Protein AF-A0A1D6KWG3-F1 (afdb_monomer_lite)

InterPro domains:
  IPR038765 Papain-like cysteine peptidase superfamily [SSF54001] (36-196)

Secondary structure (DSSP, 8-state):
---------------HHHHHHHHHHHHS-SSS--EEEEETTEEEEGGGGGGGGSTTPPPPHHHHHHHHHHHHH-HHHHEETTEE-----HHHHHHHHHHH--SS-HHHH---TT-TTS-HHHHHHHHHIIIIIIHHHHHHHHHHHTTS---S--SS-S-GGGSPP-----TT----SSSTHHHHHHHHHHHB-SSSB-S---

Sequence (202 aa):
MFDFTTVLFLDYICTQGDLALIDWIKEIPCEPRVEVMLIDDAFVERKWMECLFQPDAYLGDEVIDCYINLIKAQEHLKCQSGGRVHIENAFQFNFLKRDGDVETKTDELYPIKDMAQISSAERRVLLYPDHDMIKGLQRQIDMVSQRKELKDHRWPDLRVASWPLREMEMEYAKQTDSSSCGLFLLNYIEYWTGDELSDNFT

pLDDT: mean 79.87, std 14.87, range [26.73, 96.0]

Organism: Zea mays (NCBI:txid4577)

Radius of gyration: 20.2 Å; chains: 1; bounding box: 56×45×47 Å

Structure (mmCIF, N/CA/C/O backbone):
data_AF-A0A1D6KWG3-F1
#
_entry.id   AF-A0A1D6KWG3-F1
#
loop_
_atom_site.group_PDB
_atom_site.id
_atom_site.type_symbol
_atom_site.label_atom_id
_atom_site.label_alt_id
_atom_site.label_comp_id
_atom_site.label_asym_id
_atom_site.label_entity_id
_atom_site.label_seq_id
_atom_site.pdbx_PDB_ins_code
_atom_site.Cartn_x
_atom_site.Cartn_y
_atom_site.Cartn_z
_atom_site.occupancy
_atom_site.B_iso_or_equiv
_atom_site.auth_seq_id
_atom_site.auth_comp_id
_atom_site.auth_asym_id
_atom_site.auth_atom_id
_atom_site.pdbx_PDB_model_num
ATOM 1 N N . MET A 1 1 ? -11.141 26.896 -19.982 1.00 30.98 1 MET A N 1
ATOM 2 C CA . MET A 1 1 ? -12.172 26.753 -18.938 1.00 30.98 1 MET A CA 1
ATOM 3 C C . MET A 1 1 ? -11.886 25.402 -18.321 1.00 30.98 1 MET A C 1
ATOM 5 O O . MET A 1 1 ? -12.228 24.404 -18.932 1.00 30.98 1 MET A O 1
ATOM 9 N N . PHE A 1 2 ? -11.064 25.382 -17.272 1.00 26.73 2 PHE A N 1
ATOM 10 C CA . PHE A 1 2 ? -10.728 24.144 -16.574 1.00 26.73 2 PHE A CA 1
ATOM 11 C C . PHE A 1 2 ? -11.855 23.891 -15.584 1.00 26.73 2 PHE A C 1
ATOM 13 O O . PHE A 1 2 ? -12.161 24.761 -14.769 1.00 26.73 2 PHE A O 1
ATOM 20 N N . ASP A 1 3 ? -12.528 22.765 -15.769 1.00 32.56 3 ASP A N 1
ATOM 21 C CA . ASP A 1 3 ? -13.518 22.262 -14.836 1.00 32.56 3 ASP A CA 1
ATOM 22 C C . ASP A 1 3 ? -12.739 21.764 -13.616 1.00 32.56 3 ASP A C 1
ATOM 24 O O . ASP A 1 3 ? -11.985 20.798 -13.702 1.00 32.56 3 ASP A O 1
ATOM 28 N N . PHE A 1 4 ? -12.798 22.514 -12.518 1.00 33.56 4 PHE A N 1
ATOM 29 C CA . PHE A 1 4 ? -12.215 22.093 -11.250 1.00 33.56 4 PHE A CA 1
ATOM 30 C C . PHE A 1 4 ? -13.212 21.148 -10.595 1.00 33.56 4 PHE A C 1
ATOM 32 O O . PHE A 1 4 ? -14.011 21.553 -9.751 1.00 33.56 4 PHE A O 1
ATOM 39 N N . THR A 1 5 ? -13.192 19.886 -11.007 1.00 38.94 5 THR A N 1
ATOM 40 C CA . THR A 1 5 ? -13.886 18.835 -10.276 1.00 38.94 5 THR A CA 1
ATOM 41 C C . THR A 1 5 ? -13.072 18.582 -9.014 1.00 38.94 5 THR A C 1
ATOM 43 O O . THR A 1 5 ? -12.018 17.955 -9.042 1.00 38.94 5 THR A O 1
ATOM 46 N N . THR A 1 6 ? -13.505 19.151 -7.889 1.00 39.50 6 THR A N 1
ATOM 47 C CA . THR A 1 6 ? -13.060 18.669 -6.582 1.00 39.50 6 THR A CA 1
ATOM 48 C C . THR A 1 6 ? -13.411 17.188 -6.536 1.00 39.50 6 THR A C 1
ATOM 50 O O . THR A 1 6 ? -14.593 16.851 -6.591 1.00 39.50 6 THR A O 1
ATOM 53 N N . VAL A 1 7 ? -12.406 16.314 -6.479 1.00 42.38 7 VAL A N 1
ATOM 54 C CA . VAL A 1 7 ? -12.619 14.904 -6.147 1.00 42.38 7 VAL A CA 1
ATOM 55 C C . VAL A 1 7 ? -13.053 14.890 -4.688 1.00 42.38 7 VAL A C 1
ATOM 57 O O . VAL A 1 7 ? -12.242 14.926 -3.766 1.00 42.38 7 VAL A O 1
ATOM 60 N N . LEU A 1 8 ? -14.360 14.993 -4.483 1.00 44.12 8 LEU A N 1
ATOM 61 C CA . LEU A 1 8 ? -14.991 14.585 -3.248 1.00 44.12 8 LEU A CA 1
ATOM 62 C C . LEU A 1 8 ? -15.019 13.073 -3.338 1.00 44.12 8 LEU A C 1
ATOM 64 O O . LEU A 1 8 ? -15.821 12.566 -4.109 1.00 44.12 8 LEU A O 1
ATOM 68 N N . PHE A 1 9 ? -14.163 12.390 -2.576 1.00 54.34 9 PHE A N 1
ATOM 69 C CA . PHE A 1 9 ? -14.442 11.002 -2.237 1.00 54.34 9 PHE A CA 1
ATOM 70 C C . PHE A 1 9 ? -15.857 11.022 -1.663 1.00 54.34 9 PHE A C 1
ATOM 72 O O . PHE A 1 9 ? -16.087 11.645 -0.619 1.00 54.34 9 PHE A O 1
ATOM 79 N N . LEU A 1 10 ? -16.841 10.505 -2.398 1.00 53.91 10 LEU A N 1
ATOM 80 C CA . LEU A 1 10 ? -18.190 10.373 -1.869 1.00 53.91 10 LEU A CA 1
ATOM 81 C C . LEU A 1 10 ? -18.121 9.306 -0.784 1.00 53.91 10 LEU A C 1
ATOM 83 O O . LEU A 1 10 ? -18.365 8.127 -1.032 1.00 5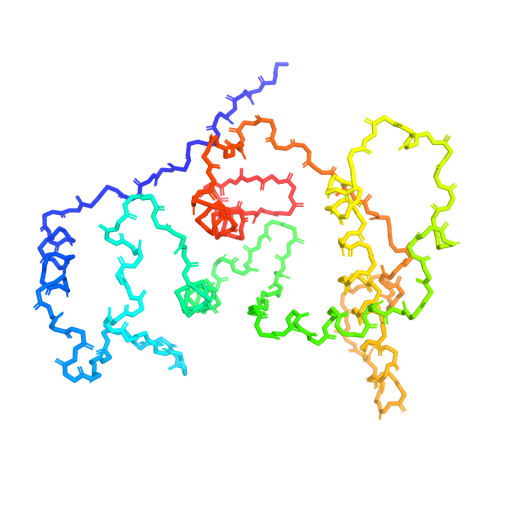3.91 10 LEU A O 1
ATOM 87 N N . ASP A 1 11 ? -17.738 9.745 0.416 1.00 63.53 11 ASP A N 1
ATOM 88 C CA . ASP A 1 11 ? -17.630 8.893 1.582 1.00 63.53 11 ASP A CA 1
ATOM 89 C C . ASP A 1 11 ? -18.941 8.134 1.717 1.00 63.53 11 ASP A C 1
ATOM 91 O O . ASP A 1 11 ? -20.036 8.715 1.724 1.00 63.53 11 ASP A O 1
ATOM 95 N N . TYR A 1 12 ? -18.822 6.812 1.788 1.00 78.69 12 TYR A N 1
ATOM 96 C CA . TYR A 1 12 ? -19.966 5.955 2.001 1.00 78.69 12 TYR A CA 1
ATOM 97 C C . TYR A 1 12 ? -20.707 6.413 3.263 1.00 78.69 12 TYR A C 1
ATOM 99 O O . TYR A 1 12 ? -20.193 6.335 4.383 1.00 78.69 12 TYR A O 1
ATOM 107 N N . ILE A 1 13 ? -21.935 6.900 3.087 1.00 85.50 13 ILE A N 1
ATOM 108 C CA . ILE A 1 13 ? -22.768 7.312 4.212 1.00 85.50 13 ILE A CA 1
ATOM 109 C C . ILE A 1 13 ? -23.308 6.044 4.862 1.00 85.50 13 ILE A C 1
ATOM 111 O O . ILE A 1 13 ? -24.215 5.402 4.331 1.00 85.50 13 ILE A O 1
ATOM 115 N N . CYS A 1 14 ? -22.759 5.716 6.031 1.00 87.88 14 CYS A N 1
ATOM 116 C CA . CYS A 1 14 ? -23.204 4.583 6.829 1.00 87.88 14 CYS A CA 1
ATOM 117 C C . CYS A 1 14 ? -24.717 4.645 7.067 1.00 87.88 14 CYS A C 1
ATOM 119 O O . CYS A 1 14 ? -25.257 5.626 7.588 1.00 87.88 14 CYS A O 1
ATOM 121 N N . THR A 1 15 ? -25.404 3.566 6.716 1.00 94.00 15 THR A N 1
ATOM 122 C CA . THR A 1 15 ? -26.795 3.338 7.086 1.00 94.00 15 THR A CA 1
ATOM 123 C C . THR A 1 15 ? -26.897 2.984 8.570 1.00 94.00 15 THR A C 1
ATOM 125 O O . THR A 1 15 ? -25.915 2.655 9.237 1.00 94.00 15 THR A O 1
ATOM 128 N N . GLN A 1 16 ? -28.120 2.970 9.104 1.00 94.94 16 GLN A N 1
ATOM 129 C CA . GLN A 1 16 ? -28.351 2.497 10.472 1.00 94.94 16 GLN A CA 1
ATOM 130 C C . GLN A 1 16 ? -27.907 1.036 10.674 1.00 94.94 16 GLN A C 1
ATOM 132 O O . GLN A 1 16 ? -27.533 0.663 11.785 1.00 94.94 16 GLN A O 1
ATOM 137 N N . GLY A 1 17 ? -27.951 0.219 9.614 1.00 95.88 17 GLY A N 1
ATOM 138 C CA . GLY A 1 17 ? -27.464 -1.158 9.641 1.00 95.88 17 GLY A CA 1
ATOM 139 C C . GLY A 1 17 ? -25.946 -1.227 9.780 1.00 95.88 17 GLY A C 1
ATOM 140 O O . GLY A 1 17 ? -25.453 -2.012 10.585 1.00 95.88 17 GLY A O 1
ATOM 141 N N . ASP A 1 18 ? -25.220 -0.360 9.075 1.00 92.94 18 ASP A N 1
ATOM 142 C CA . ASP A 1 18 ? -23.755 -0.304 9.145 1.00 92.94 18 ASP A CA 1
ATOM 143 C C . ASP A 1 18 ? -23.291 0.180 10.513 1.00 92.94 18 ASP A C 1
ATOM 145 O O . ASP A 1 18 ? -22.399 -0.417 11.106 1.00 92.94 18 ASP A O 1
ATOM 149 N N . LEU A 1 19 ? -23.953 1.202 11.067 1.00 93.75 19 LEU A N 1
ATOM 150 C CA . LEU A 1 19 ? -23.678 1.667 12.427 1.00 93.75 19 LEU A CA 1
ATOM 151 C C . LEU A 1 19 ? -23.911 0.552 13.456 1.00 93.75 19 LEU A C 1
ATOM 153 O O . LEU A 1 19 ? -23.058 0.321 14.308 1.00 93.75 19 LEU A O 1
ATOM 157 N N . ALA A 1 20 ? -25.020 -0.186 13.337 1.00 96.00 20 ALA A N 1
ATOM 158 C CA . ALA A 1 20 ? -25.305 -1.315 14.221 1.00 96.00 20 ALA A CA 1
ATOM 159 C C . ALA A 1 20 ? -24.271 -2.445 14.082 1.00 96.00 20 ALA A C 1
ATOM 161 O O . ALA A 1 20 ? -23.893 -3.054 15.081 1.00 96.00 20 ALA A O 1
ATOM 162 N N . LEU A 1 21 ? -23.795 -2.716 12.864 1.00 93.50 21 LEU A N 1
ATOM 163 C CA . LEU A 1 21 ? -22.737 -3.692 12.614 1.00 93.50 21 LEU A CA 1
ATOM 164 C C . LEU A 1 21 ? -21.398 -3.237 13.211 1.00 93.50 21 LEU A C 1
ATOM 166 O O . LEU A 1 21 ? -20.732 -4.029 13.871 1.00 93.50 21 LEU A O 1
ATOM 170 N N . ILE A 1 22 ? -21.017 -1.974 13.015 1.00 93.06 22 ILE A N 1
ATOM 171 C CA . ILE A 1 22 ? -19.798 -1.381 13.582 1.00 93.06 22 ILE A CA 1
ATOM 172 C C . ILE A 1 22 ? -19.830 -1.462 15.109 1.00 93.06 22 ILE A C 1
ATOM 174 O O . ILE A 1 22 ? -18.849 -1.889 15.719 1.00 93.06 22 ILE A O 1
ATOM 178 N N . ASP A 1 23 ? -20.948 -1.088 15.728 1.00 94.94 23 ASP A N 1
ATOM 179 C CA . ASP A 1 23 ? -21.104 -1.143 17.181 1.00 94.94 23 ASP A CA 1
ATOM 180 C C . ASP A 1 23 ? -21.067 -2.587 17.694 1.00 94.94 23 ASP A C 1
ATOM 182 O O . ASP A 1 23 ? -20.381 -2.870 18.675 1.00 94.94 23 ASP A O 1
ATOM 186 N N . TRP A 1 24 ? -21.686 -3.529 16.977 1.00 94.69 24 TRP A N 1
ATOM 187 C CA . TRP A 1 24 ? -21.582 -4.952 17.298 1.00 94.69 24 TRP A CA 1
ATOM 188 C C . TRP A 1 24 ? -20.139 -5.466 17.218 1.00 94.69 24 TRP A C 1
ATOM 190 O O . TRP A 1 24 ? -19.691 -6.159 18.130 1.00 94.69 24 TRP A O 1
ATOM 200 N N . ILE A 1 25 ? -19.379 -5.098 16.177 1.00 93.81 25 ILE A N 1
ATOM 201 C CA . ILE A 1 25 ? -17.961 -5.473 16.069 1.00 93.81 25 ILE A CA 1
ATOM 202 C C . ILE A 1 25 ? -17.190 -4.901 17.258 1.00 93.81 25 ILE A C 1
ATOM 204 O O . ILE A 1 25 ? -16.427 -5.638 17.880 1.00 93.81 25 ILE A O 1
ATOM 208 N N . LYS A 1 26 ? -17.403 -3.631 17.627 1.00 93.88 26 LYS A N 1
ATOM 209 C CA . LYS A 1 26 ? -16.721 -3.002 18.772 1.00 93.88 26 LYS A CA 1
ATOM 210 C C . LYS A 1 26 ? -16.909 -3.781 20.074 1.00 93.88 26 LYS A C 1
ATOM 212 O O . LYS A 1 26 ? -15.951 -3.884 20.838 1.00 93.88 26 LYS A O 1
ATOM 217 N N . GLU A 1 27 ? -18.091 -4.352 20.301 1.00 94.75 27 GLU A N 1
ATOM 218 C CA . GLU A 1 27 ? -18.416 -5.140 21.499 1.00 94.75 27 GLU A CA 1
ATOM 219 C C . GLU A 1 27 ? -17.722 -6.510 21.555 1.00 94.75 27 GLU A C 1
ATOM 221 O O . GLU A 1 27 ? -17.600 -7.087 22.640 1.00 94.75 27 GLU A O 1
ATOM 226 N N . ILE A 1 28 ? -17.237 -7.037 20.425 1.00 94.75 28 ILE A N 1
ATOM 227 C CA . ILE A 1 28 ? -16.487 -8.297 20.401 1.00 94.75 28 ILE A CA 1
ATOM 228 C C . ILE A 1 28 ? -15.183 -8.120 21.202 1.00 94.75 28 ILE A C 1
ATOM 230 O O . ILE A 1 28 ? -14.382 -7.235 20.880 1.00 94.75 28 ILE A O 1
ATOM 234 N N . PRO A 1 29 ? -14.918 -8.967 22.216 1.00 93.50 29 PRO A N 1
ATOM 235 C CA . PRO A 1 29 ? -13.661 -8.932 22.954 1.00 93.50 29 PRO A CA 1
ATOM 236 C C . PRO A 1 29 ? -12.452 -9.160 22.039 1.00 93.50 29 PRO A C 1
ATOM 238 O O . PRO A 1 29 ? -12.483 -10.008 21.151 1.00 93.50 29 PRO A O 1
ATOM 241 N N . CYS A 1 30 ? -11.351 -8.450 22.296 1.00 92.44 30 CYS A N 1
ATOM 242 C CA . CYS A 1 30 ? -10.090 -8.669 21.573 1.00 92.44 30 CYS A CA 1
ATOM 243 C C . CYS A 1 30 ? -9.391 -9.985 21.954 1.00 92.44 30 CYS A C 1
ATOM 245 O O . CYS A 1 30 ? -8.489 -10.416 21.243 1.00 92.44 30 CYS A O 1
ATOM 247 N N . GLU A 1 31 ? -9.776 -10.587 23.082 1.00 90.94 31 GLU A N 1
ATOM 248 C CA . GLU A 1 31 ? -9.260 -11.867 23.560 1.00 90.94 31 GLU A CA 1
ATOM 249 C C . GLU A 1 31 ? -10.430 -12.746 24.046 1.00 90.94 31 GLU A C 1
ATOM 251 O O . GLU A 1 31 ? -11.307 -12.241 24.760 1.00 90.94 31 GLU A O 1
ATOM 256 N N . PRO A 1 32 ? -10.457 -14.053 23.717 1.00 91.69 32 PRO A N 1
ATOM 257 C CA . PRO A 1 32 ? -9.500 -14.768 22.859 1.00 91.69 32 PRO A CA 1
ATOM 258 C C . PRO A 1 32 ? -9.551 -14.275 21.402 1.00 91.69 32 PRO A C 1
ATOM 260 O O . PRO A 1 32 ? -10.442 -13.512 21.048 1.00 91.69 32 PRO A O 1
ATOM 263 N N . ARG A 1 33 ? -8.613 -14.711 20.553 1.00 92.19 33 ARG A N 1
ATOM 264 C CA . ARG A 1 33 ? -8.617 -14.397 19.113 1.00 92.19 33 ARG A CA 1
ATOM 265 C C . ARG A 1 33 ? -9.995 -14.665 18.489 1.00 92.19 33 ARG A C 1
ATOM 267 O O . ARG A 1 33 ? -10.474 -15.799 18.509 1.00 92.19 33 ARG A O 1
ATOM 274 N N . VAL A 1 34 ? -10.582 -13.629 17.891 1.00 93.38 34 VAL A N 1
ATOM 275 C CA . VAL A 1 34 ? -11.820 -13.703 17.103 1.00 93.38 34 VAL A CA 1
ATOM 276 C C . VAL A 1 34 ? -11.543 -13.187 15.699 1.00 93.38 34 VAL A C 1
ATOM 278 O O . VAL A 1 34 ? -11.111 -12.050 15.536 1.00 93.38 34 VAL A O 1
ATOM 281 N N . GLU A 1 35 ? -11.808 -14.011 14.691 1.00 92.69 35 GLU A N 1
ATOM 282 C CA . GLU A 1 35 ? -11.793 -13.605 13.284 1.00 92.69 35 GLU A CA 1
ATOM 283 C C . GLU A 1 35 ? -13.136 -12.961 12.942 1.00 92.69 35 GLU A C 1
ATOM 285 O O . GLU A 1 35 ? -14.193 -13.552 13.165 1.00 92.69 35 GLU A O 1
ATOM 290 N N . VAL A 1 36 ? -13.094 -11.730 12.444 1.00 90.06 36 VAL A N 1
ATOM 291 C CA . VAL A 1 36 ? -14.293 -10.922 12.154 1.00 90.06 36 VAL A CA 1
ATOM 292 C C . VAL A 1 36 ? -14.554 -10.783 10.661 1.00 90.06 36 VAL A C 1
ATOM 294 O O . VAL A 1 36 ? -15.662 -10.437 10.260 1.00 90.06 36 VAL A O 1
ATOM 297 N N . MET A 1 37 ? -13.554 -11.080 9.834 1.00 85.62 37 MET A N 1
ATOM 298 C CA . MET A 1 37 ? -13.642 -10.980 8.385 1.00 85.62 37 MET A CA 1
ATOM 299 C C . MET A 1 37 ? -12.733 -12.021 7.737 1.00 85.62 37 MET A C 1
ATOM 301 O O . MET A 1 37 ? -11.622 -12.247 8.215 1.00 85.62 37 MET A O 1
ATOM 305 N N . LEU A 1 38 ? -13.212 -12.626 6.650 1.00 84.44 38 LEU A N 1
ATOM 306 C CA . LEU A 1 38 ? -12.462 -13.532 5.784 1.00 84.44 38 LEU A CA 1
ATOM 307 C C . LEU A 1 38 ? -12.787 -13.177 4.329 1.00 84.44 38 LEU A C 1
ATOM 309 O O . LEU A 1 38 ? -13.946 -13.266 3.922 1.00 84.44 38 LEU A O 1
ATOM 313 N N . ILE A 1 39 ? -11.777 -12.764 3.568 1.00 75.12 39 ILE A N 1
ATOM 314 C CA . ILE A 1 39 ? -11.859 -12.458 2.135 1.00 75.12 39 ILE A CA 1
ATOM 315 C C . ILE A 1 39 ? -10.736 -13.221 1.444 1.00 75.12 39 ILE A C 1
ATOM 317 O O . ILE A 1 39 ? -9.561 -13.001 1.739 1.00 75.12 39 ILE A O 1
ATOM 321 N N . ASP A 1 40 ? -11.104 -14.115 0.529 1.00 75.69 40 ASP A N 1
ATOM 322 C CA . ASP A 1 40 ? -10.193 -15.104 -0.051 1.00 75.69 40 ASP A CA 1
ATOM 323 C C . ASP A 1 40 ? -9.414 -15.856 1.051 1.00 75.69 40 ASP A C 1
ATOM 325 O O . ASP A 1 40 ? -10.024 -16.444 1.946 1.00 75.69 40 ASP A O 1
ATOM 329 N N . ASP A 1 41 ? -8.079 -15.813 1.008 1.00 74.56 41 ASP A N 1
ATOM 330 C CA . ASP A 1 41 ? -7.180 -16.431 1.993 1.00 74.56 41 ASP A CA 1
ATOM 331 C C . ASP A 1 41 ? -6.719 -15.444 3.091 1.00 74.56 41 ASP A C 1
ATOM 333 O O . ASP A 1 41 ? -5.848 -15.772 3.901 1.00 74.56 41 ASP A O 1
ATOM 337 N N . ALA A 1 42 ? -7.268 -14.224 3.122 1.00 77.56 42 ALA A N 1
ATOM 338 C CA . ALA A 1 42 ? -6.928 -13.190 4.096 1.00 77.56 42 ALA A CA 1
ATOM 339 C C . ALA A 1 42 ? -8.027 -13.038 5.152 1.00 77.56 42 ALA A C 1
ATOM 341 O O . ALA A 1 42 ? -9.207 -12.896 4.831 1.00 77.56 42 ALA A O 1
ATOM 342 N N . PHE A 1 43 ? -7.635 -13.029 6.424 1.00 86.06 43 PHE A N 1
ATOM 343 C CA . PHE A 1 43 ? -8.542 -12.815 7.548 1.00 86.06 43 PHE A CA 1
ATOM 344 C C . PHE A 1 43 ? -8.118 -11.596 8.361 1.00 86.06 43 PHE A C 1
ATOM 346 O O . PHE A 1 43 ? -6.942 -11.234 8.390 1.00 86.06 43 PHE A O 1
ATOM 353 N N . VAL A 1 44 ? -9.076 -11.000 9.068 1.00 89.31 44 VAL A N 1
ATOM 354 C CA . VAL A 1 44 ? -8.814 -9.941 10.047 1.00 89.31 44 VAL A CA 1
ATOM 355 C C . VAL A 1 44 ? -9.323 -10.374 11.405 1.00 89.31 44 VAL A C 1
ATOM 357 O O . VAL A 1 44 ? -10.473 -10.791 11.565 1.00 89.31 44 VAL A O 1
ATOM 360 N N . GLU A 1 45 ? -8.446 -10.266 12.397 1.00 93.75 45 GLU A N 1
ATOM 361 C CA . GLU A 1 45 ? -8.802 -10.451 13.793 1.00 93.75 45 GLU A CA 1
ATOM 362 C C . GLU A 1 45 ? -9.449 -9.185 14.351 1.00 93.75 45 GLU A C 1
ATOM 364 O O . GLU A 1 45 ? -9.041 -8.061 14.045 1.00 93.75 45 GLU A O 1
ATOM 369 N N . ARG A 1 46 ? -10.409 -9.361 15.261 1.00 94.06 46 ARG A N 1
ATOM 370 C CA . ARG A 1 46 ? -11.067 -8.263 15.971 1.00 94.06 46 ARG A CA 1
ATOM 371 C C . ARG A 1 46 ? -10.057 -7.274 16.551 1.00 94.06 46 ARG A C 1
ATOM 373 O O . ARG A 1 46 ? -10.254 -6.068 16.446 1.00 94.06 46 ARG A O 1
ATOM 380 N N . LYS A 1 47 ? -8.974 -7.781 17.140 1.00 94.56 47 LYS A N 1
ATOM 381 C CA . LYS A 1 47 ? -7.906 -6.984 17.753 1.00 94.56 47 LYS A CA 1
ATOM 382 C C . LYS A 1 47 ? -7.248 -6.005 16.778 1.00 94.56 47 LYS A C 1
ATOM 384 O O . LYS A 1 47 ? -6.919 -4.894 17.178 1.00 94.56 47 LYS A O 1
ATOM 389 N N . TRP A 1 48 ? -7.074 -6.391 15.516 1.00 93.50 48 TRP A N 1
ATOM 390 C CA . TRP A 1 48 ? -6.447 -5.537 14.503 1.00 93.50 48 TRP A CA 1
ATOM 391 C C . TRP A 1 48 ? -7.364 -4.398 14.053 1.00 93.50 48 TRP A C 1
ATOM 393 O O . TRP A 1 48 ? -6.874 -3.328 13.714 1.00 93.50 48 TRP A O 1
ATOM 403 N N . MET A 1 49 ? -8.688 -4.572 14.137 1.00 93.12 49 MET A N 1
ATOM 404 C CA . MET A 1 49 ? -9.651 -3.518 13.792 1.00 93.12 49 MET A CA 1
ATOM 405 C C . MET A 1 49 ? -9.723 -2.370 14.808 1.00 93.12 49 MET A C 1
ATOM 407 O O . MET A 1 49 ? -10.373 -1.371 14.523 1.00 93.12 49 MET A O 1
ATOM 411 N N . GLU A 1 50 ? -9.072 -2.463 15.974 1.00 93.75 50 GLU A N 1
ATOM 412 C CA . GLU A 1 50 ? -9.112 -1.398 16.992 1.00 93.75 50 GLU A CA 1
ATOM 413 C C . GLU A 1 50 ? -8.677 -0.029 16.452 1.00 93.75 50 GLU A C 1
ATOM 415 O O . GLU A 1 50 ? -9.248 0.990 16.843 1.00 93.75 50 GLU A O 1
ATOM 420 N N . CYS A 1 51 ? -7.717 0.006 15.521 1.00 93.88 51 CYS A N 1
ATOM 421 C CA . CYS A 1 51 ? -7.272 1.258 14.910 1.00 93.88 51 CYS A CA 1
ATOM 422 C C . CYS A 1 51 ? -8.369 1.951 14.087 1.00 93.88 51 CYS A C 1
ATOM 424 O O . CYS A 1 51 ? -8.374 3.171 14.002 1.00 93.88 51 CYS A O 1
ATOM 426 N N . LEU A 1 52 ? -9.340 1.208 13.546 1.00 92.50 52 LEU A N 1
ATOM 427 C CA . LEU A 1 52 ? -10.459 1.769 12.779 1.00 92.50 52 LEU A CA 1
ATOM 428 C C . LEU A 1 52 ? -11.498 2.460 13.670 1.00 92.50 52 LEU A C 1
ATOM 430 O O . LEU A 1 52 ? -12.318 3.236 13.184 1.00 92.50 52 LEU A O 1
ATOM 434 N N . PHE A 1 53 ? -11.489 2.186 14.977 1.00 91.94 53 PHE A N 1
ATOM 435 C CA . PHE A 1 53 ? -12.432 2.772 15.933 1.00 91.94 53 PHE A CA 1
ATOM 436 C C . PHE A 1 53 ? -11.872 3.997 16.659 1.00 91.94 53 PHE A C 1
ATOM 438 O O . PHE A 1 53 ? -12.566 4.588 17.489 1.00 91.94 53 PHE A O 1
ATOM 445 N N . GLN A 1 54 ? -10.634 4.384 16.352 1.00 90.81 54 GLN A N 1
ATOM 446 C CA . GLN A 1 54 ? -9.923 5.487 16.985 1.00 90.81 54 GLN A CA 1
ATOM 447 C C . GLN A 1 54 ? -9.515 6.509 15.914 1.00 90.81 54 GLN A C 1
ATOM 449 O O . GLN A 1 54 ? -8.664 6.195 15.089 1.00 90.81 54 GLN A O 1
ATOM 454 N N . PRO A 1 55 ? -10.073 7.734 15.926 1.00 88.19 55 PRO A N 1
ATOM 455 C CA . PRO A 1 55 ? -9.836 8.721 14.865 1.00 88.19 55 PRO A CA 1
ATOM 456 C C . PRO A 1 55 ? -8.358 9.056 14.604 1.00 88.19 55 PRO A C 1
ATOM 458 O O . PRO A 1 55 ? -7.972 9.304 13.467 1.00 88.19 55 PRO A O 1
ATOM 461 N N . ASP A 1 56 ? -7.529 9.028 15.650 1.00 91.56 56 ASP A N 1
ATOM 462 C CA . ASP A 1 56 ? -6.116 9.421 15.581 1.00 91.56 56 ASP A CA 1
ATOM 463 C C . ASP A 1 56 ? -5.154 8.219 15.532 1.00 91.56 56 ASP A C 1
ATOM 465 O O . ASP A 1 56 ? -3.937 8.381 15.658 1.00 91.56 56 ASP A O 1
ATOM 469 N N . ALA A 1 57 ? -5.673 6.996 15.390 1.00 94.62 57 ALA A N 1
ATOM 470 C CA . ALA A 1 57 ? -4.838 5.806 15.313 1.00 94.62 57 ALA A CA 1
ATOM 471 C C . ALA A 1 57 ? -4.276 5.606 13.902 1.00 94.62 57 ALA A C 1
ATOM 473 O O . ALA A 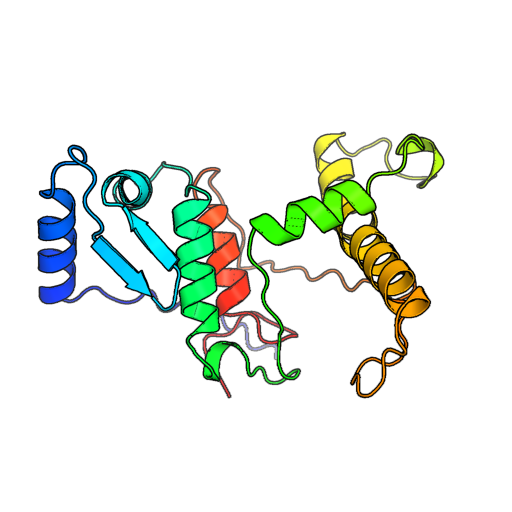1 57 ? -4.939 5.839 12.894 1.00 94.62 57 ALA A O 1
ATOM 474 N N . TYR A 1 58 ? -3.039 5.118 13.843 1.00 95.12 58 TYR A N 1
ATOM 475 C CA . TYR A 1 58 ? -2.449 4.645 12.597 1.00 95.12 58 TYR A CA 1
ATOM 476 C C . TYR A 1 58 ? -3.077 3.306 12.214 1.00 95.12 58 TYR A C 1
ATOM 478 O O . TYR A 1 58 ? -3.263 2.437 13.073 1.00 95.12 58 TYR A O 1
ATOM 486 N N . LEU A 1 59 ? -3.359 3.118 10.924 1.00 93.81 59 LEU A N 1
ATOM 487 C CA . LEU A 1 59 ? -3.739 1.802 10.423 1.00 93.81 59 LEU A CA 1
ATOM 488 C C . LEU A 1 59 ? -2.569 0.826 10.579 1.00 93.81 59 LEU A C 1
ATOM 490 O O . LEU A 1 59 ? -1.429 1.163 10.266 1.00 93.81 59 LEU A O 1
ATOM 494 N N . GLY A 1 60 ? -2.870 -0.378 11.066 1.00 91.12 60 GLY A N 1
ATOM 495 C CA . GLY A 1 60 ? -1.910 -1.475 11.110 1.00 91.12 60 GLY A CA 1
ATOM 496 C C . GLY A 1 60 ? -1.782 -2.151 9.748 1.00 91.12 60 GLY A C 1
ATOM 497 O O . GLY A 1 60 ? -2.717 -2.112 8.940 1.00 91.12 60 GLY A O 1
ATOM 498 N N . ASP A 1 61 ? -0.644 -2.805 9.526 1.00 88.38 61 ASP A N 1
ATOM 499 C CA . ASP A 1 61 ? -0.336 -3.506 8.277 1.00 88.38 61 ASP A CA 1
ATOM 500 C C . ASP A 1 61 ? -1.407 -4.554 7.943 1.00 88.38 61 ASP A C 1
ATOM 502 O O . ASP A 1 61 ? -1.805 -4.680 6.789 1.00 88.38 61 ASP A O 1
ATOM 506 N N . GLU A 1 62 ? -1.957 -5.248 8.944 1.00 88.56 62 GLU A N 1
ATOM 507 C CA . GLU A 1 62 ? -2.981 -6.277 8.742 1.00 88.56 62 GLU A CA 1
ATOM 508 C C . GLU A 1 62 ? -4.295 -5.708 8.186 1.00 88.56 62 GLU A C 1
ATOM 510 O O . GLU A 1 62 ? -4.962 -6.348 7.370 1.00 88.56 62 GLU A O 1
ATOM 515 N N . VAL A 1 63 ? -4.666 -4.492 8.595 1.00 90.62 63 VAL A N 1
ATOM 516 C CA . VAL A 1 63 ? -5.867 -3.807 8.092 1.00 90.62 63 VAL A CA 1
ATOM 517 C C . VAL A 1 63 ? -5.634 -3.298 6.671 1.00 90.62 63 VAL A C 1
ATOM 519 O O . VAL A 1 63 ? -6.501 -3.469 5.813 1.00 90.62 63 VAL A O 1
ATOM 522 N N . ILE A 1 64 ? -4.454 -2.728 6.405 1.00 90.88 64 ILE A N 1
ATOM 523 C CA . ILE A 1 64 ? -4.053 -2.265 5.069 1.00 90.88 64 ILE A CA 1
ATOM 524 C C . ILE A 1 64 ? -4.025 -3.440 4.086 1.00 90.88 64 ILE A C 1
ATOM 526 O O . ILE A 1 64 ? -4.641 -3.368 3.024 1.00 90.88 64 ILE A O 1
ATOM 530 N N . ASP A 1 65 ? -3.373 -4.545 4.450 1.00 88.44 65 ASP A N 1
ATOM 531 C CA . ASP A 1 65 ? -3.274 -5.739 3.610 1.00 88.44 65 ASP A CA 1
ATOM 532 C C . ASP A 1 65 ? -4.650 -6.368 3.354 1.00 88.44 65 ASP A C 1
ATOM 534 O O . ASP A 1 65 ? -4.937 -6.788 2.228 1.00 88.44 65 ASP A O 1
ATOM 538 N N . CYS A 1 66 ? -5.537 -6.397 4.357 1.00 88.50 66 CYS A N 1
ATOM 539 C CA . CYS A 1 66 ? -6.911 -6.852 4.156 1.00 88.50 66 CYS A CA 1
ATOM 540 C C . CYS A 1 66 ? -7.670 -5.966 3.162 1.00 88.50 66 CYS A C 1
ATOM 542 O O . CYS A 1 66 ? -8.353 -6.489 2.280 1.00 88.50 66 CYS A O 1
ATOM 544 N N . TYR A 1 67 ? -7.544 -4.640 3.263 1.00 89.31 67 TYR A N 1
ATOM 545 C CA . TYR A 1 67 ? -8.206 -3.730 2.328 1.00 89.31 67 TYR A CA 1
ATOM 546 C C . TYR A 1 67 ? -7.640 -3.853 0.910 1.00 89.31 67 TYR A C 1
ATOM 548 O O . TYR A 1 67 ? -8.389 -3.903 -0.060 1.00 89.31 67 TYR A O 1
ATOM 556 N N . ILE A 1 68 ? -6.323 -4.009 0.764 1.00 89.56 68 ILE A N 1
ATOM 557 C CA . ILE A 1 68 ? -5.707 -4.295 -0.538 1.00 89.56 68 ILE A CA 1
ATOM 558 C C . ILE A 1 68 ? -6.272 -5.596 -1.125 1.00 89.56 68 ILE A C 1
ATOM 560 O O . ILE A 1 68 ? -6.549 -5.657 -2.323 1.00 89.56 68 ILE A O 1
ATOM 564 N N . ASN A 1 69 ? -6.496 -6.628 -0.309 1.00 87.94 69 ASN A N 1
ATOM 565 C CA . ASN A 1 69 ? -7.136 -7.858 -0.777 1.00 87.94 69 ASN A CA 1
ATOM 566 C C . ASN A 1 69 ? -8.608 -7.649 -1.163 1.00 87.94 69 ASN A C 1
ATOM 568 O O . ASN A 1 69 ? -9.034 -8.228 -2.159 1.00 87.94 69 ASN A O 1
ATOM 572 N N . LEU A 1 70 ? -9.356 -6.771 -0.480 1.00 87.31 70 LEU A N 1
ATOM 573 C CA . LEU A 1 70 ? -10.688 -6.344 -0.933 1.00 87.31 70 LEU A CA 1
ATOM 574 C C . LEU A 1 70 ? -10.627 -5.724 -2.326 1.00 87.31 70 LEU A C 1
ATOM 576 O O . LEU A 1 70 ? -11.346 -6.177 -3.214 1.00 87.31 70 LEU A O 1
ATOM 580 N N . ILE A 1 71 ? -9.731 -4.757 -2.545 1.00 86.62 71 ILE A N 1
ATOM 581 C CA . ILE A 1 71 ? -9.540 -4.126 -3.859 1.00 86.62 71 ILE A CA 1
ATOM 582 C C . ILE A 1 71 ? -9.191 -5.193 -4.907 1.00 86.62 71 ILE A C 1
ATOM 584 O O . ILE A 1 71 ? -9.763 -5.228 -5.996 1.00 86.62 71 ILE A O 1
ATOM 588 N N . LYS A 1 72 ? -8.307 -6.136 -4.566 1.00 86.75 72 LYS A N 1
ATOM 589 C CA . LYS A 1 72 ? -7.942 -7.265 -5.434 1.00 86.75 72 LYS A CA 1
ATOM 590 C C . LYS A 1 72 ? -9.071 -8.280 -5.638 1.00 86.75 72 LYS A C 1
ATOM 592 O O . LYS A 1 72 ? -9.000 -9.030 -6.605 1.00 86.75 72 LYS A O 1
ATOM 597 N N . ALA A 1 73 ? -10.100 -8.337 -4.807 1.00 85.31 73 ALA A N 1
ATOM 598 C CA . ALA A 1 73 ? -11.272 -9.175 -5.065 1.00 85.31 73 ALA A CA 1
ATOM 599 C C . ALA A 1 73 ? -12.257 -8.498 -6.041 1.00 85.31 73 ALA A C 1
ATOM 601 O O . ALA A 1 73 ? -13.075 -9.170 -6.670 1.00 85.31 73 ALA A O 1
ATOM 602 N N . GLN A 1 74 ? -12.162 -7.175 -6.220 1.00 83.62 74 GLN A N 1
ATOM 603 C CA . GLN A 1 74 ? -13.034 -6.399 -7.099 1.00 83.62 74 GLN A CA 1
ATOM 604 C C . GLN A 1 74 ? -12.423 -6.221 -8.497 1.00 83.62 74 GLN A C 1
ATOM 606 O O . GLN A 1 74 ? -11.546 -5.390 -8.718 1.00 83.62 74 GLN A O 1
ATOM 611 N N . GLU A 1 75 ? -12.922 -6.960 -9.493 1.00 79.38 75 GLU A N 1
ATOM 612 C CA . GLU A 1 75 ? -12.407 -6.872 -10.873 1.00 79.38 75 GLU A CA 1
ATOM 613 C C . GLU A 1 75 ? -12.501 -5.463 -11.483 1.00 79.38 75 GLU A C 1
ATOM 615 O O . GLU A 1 75 ? -11.622 -5.071 -12.251 1.00 79.38 75 GLU A O 1
ATOM 620 N N . HIS A 1 76 ? -13.530 -4.688 -11.125 1.00 77.94 76 HIS A N 1
ATOM 621 C CA . HIS A 1 76 ? -13.699 -3.322 -11.623 1.00 77.94 76 HIS A CA 1
ATOM 622 C C . HIS A 1 76 ? -12.625 -2.366 -11.083 1.00 77.94 76 HIS A C 1
ATOM 624 O O . HIS A 1 76 ? -12.154 -1.524 -11.835 1.00 77.94 76 HIS A O 1
ATOM 630 N N . LEU A 1 77 ? -12.146 -2.554 -9.847 1.00 78.75 77 LEU A N 1
ATOM 631 C CA . LEU A 1 77 ? -11.071 -1.732 -9.271 1.00 78.75 77 LEU A CA 1
ATOM 63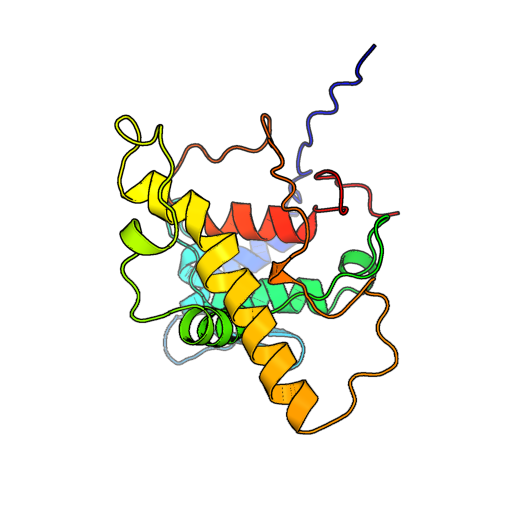2 C C . LEU A 1 77 ? -9.692 -2.048 -9.876 1.00 78.75 77 LEU A C 1
ATOM 634 O O . LEU A 1 77 ? -8.770 -1.239 -9.815 1.00 78.75 77 LEU A O 1
ATOM 638 N N . LYS A 1 78 ? -9.538 -3.216 -10.514 1.00 77.88 78 LYS A N 1
ATOM 639 C CA . LYS A 1 78 ? -8.322 -3.567 -11.269 1.00 77.88 78 LYS A CA 1
ATOM 640 C C . LYS A 1 78 ? -8.315 -3.007 -12.683 1.00 77.88 78 LYS A C 1
ATOM 642 O O . LYS A 1 78 ? -7.255 -2.977 -13.310 1.00 77.88 78 LYS A O 1
ATOM 647 N N . CYS A 1 79 ? -9.479 -2.672 -13.230 1.00 72.50 79 CYS A N 1
ATOM 648 C CA . CYS A 1 79 ? -9.636 -2.226 -14.606 1.00 72.50 79 CYS A CA 1
ATOM 649 C C . CYS A 1 79 ? -9.799 -0.709 -14.619 1.00 72.50 79 CYS A C 1
ATOM 651 O O . CYS A 1 79 ? -10.846 -0.188 -14.269 1.00 72.50 79 CYS A O 1
ATOM 653 N N . GLN A 1 80 ? -8.751 -0.010 -15.031 1.00 68.38 80 GLN A N 1
ATOM 654 C CA . GLN A 1 80 ? -8.734 1.443 -15.140 1.00 68.38 80 GLN A CA 1
ATOM 655 C C . GLN A 1 80 ? -8.726 1.847 -16.619 1.00 68.38 80 GLN A C 1
ATOM 657 O O . GLN A 1 80 ? -8.387 1.041 -17.495 1.00 68.38 80 GLN A O 1
ATOM 662 N N . SER A 1 81 ? -9.050 3.108 -16.912 1.00 65.88 81 SER A N 1
ATOM 663 C CA . SER A 1 81 ? -8.990 3.662 -18.274 1.00 65.88 81 SER A CA 1
ATOM 664 C C . SER A 1 81 ? -7.589 3.511 -18.895 1.00 65.88 81 SER A C 1
ATOM 666 O O . SER A 1 81 ? -7.467 3.243 -20.093 1.00 65.88 81 SER A O 1
ATOM 668 N N . GLY A 1 82 ? -6.535 3.575 -18.069 1.00 64.06 82 GLY A N 1
ATOM 669 C CA . GLY A 1 82 ? -5.139 3.312 -18.445 1.00 64.06 82 GLY A CA 1
ATOM 670 C C . GLY A 1 82 ? -4.753 1.830 -18.602 1.00 64.06 82 GLY A C 1
ATOM 671 O O . GLY A 1 82 ? -3.642 1.524 -19.040 1.00 64.06 82 GLY A O 1
ATOM 672 N N . GLY A 1 83 ? -5.642 0.887 -18.278 1.00 72.69 83 GLY A N 1
ATOM 673 C CA . GLY A 1 83 ? -5.426 -0.554 -18.409 1.00 72.69 83 GLY A CA 1
ATOM 674 C C . GLY A 1 83 ? -5.686 -1.339 -17.124 1.00 72.69 83 GLY A C 1
ATOM 675 O O . GLY A 1 83 ? -6.295 -0.859 -16.178 1.00 72.69 83 GLY A O 1
ATOM 676 N N . ARG A 1 84 ? -5.223 -2.598 -17.093 1.00 78.38 84 ARG A N 1
ATOM 677 C CA . ARG A 1 84 ? -5.329 -3.425 -15.879 1.00 78.38 84 ARG A CA 1
ATOM 678 C C . ARG A 1 84 ? -4.129 -3.195 -14.979 1.00 78.38 84 ARG A C 1
ATOM 680 O O . ARG A 1 84 ? -3.006 -3.421 -15.442 1.00 78.38 84 ARG A O 1
ATOM 687 N N . VAL A 1 85 ? -4.379 -2.816 -13.732 1.00 80.94 85 VAL A N 1
ATOM 688 C CA . VAL A 1 85 ? -3.350 -2.660 -12.704 1.00 80.94 85 VAL A CA 1
ATOM 689 C C . VAL A 1 85 ? -3.097 -3.975 -11.978 1.00 80.94 85 VAL A C 1
ATOM 691 O O . VAL A 1 85 ? -3.977 -4.828 -11.850 1.00 80.94 85 VAL A O 1
ATOM 694 N N . HIS A 1 86 ? -1.861 -4.141 -11.519 1.00 83.38 86 HIS A N 1
ATOM 695 C CA . HIS A 1 86 ? -1.473 -5.216 -10.617 1.00 83.38 86 HIS A CA 1
ATOM 696 C C . HIS A 1 86 ? -1.149 -4.596 -9.264 1.00 83.38 86 HIS A C 1
ATOM 698 O O . HIS A 1 86 ? -0.279 -3.731 -9.185 1.00 83.38 86 HIS A O 1
ATOM 704 N N . ILE A 1 87 ? -1.871 -5.016 -8.228 1.00 86.62 87 ILE A N 1
ATOM 705 C CA . ILE A 1 87 ? -1.760 -4.462 -6.878 1.00 86.62 87 ILE A CA 1
ATOM 706 C C . ILE A 1 87 ? -1.134 -5.528 -5.983 1.00 86.62 87 ILE A C 1
ATOM 708 O O . ILE A 1 87 ? -1.639 -6.652 -5.883 1.00 86.62 87 ILE A O 1
ATOM 712 N N . GLU A 1 88 ? -0.027 -5.166 -5.342 1.00 84.38 88 GLU A N 1
ATOM 713 C CA . GLU A 1 88 ? 0.681 -6.011 -4.384 1.00 84.38 88 GLU A CA 1
ATOM 714 C C . GLU A 1 88 ? 0.446 -5.538 -2.950 1.00 84.38 88 GLU A C 1
ATOM 716 O O . GLU A 1 88 ? 0.122 -4.378 -2.710 1.00 84.38 88 GLU A O 1
ATOM 721 N N . ASN A 1 89 ? 0.599 -6.459 -2.001 1.00 79.62 89 ASN A N 1
ATOM 722 C CA . ASN A 1 89 ? 0.470 -6.171 -0.574 1.00 79.62 89 ASN A CA 1
ATOM 723 C C . ASN A 1 89 ? 1.768 -5.588 0.017 1.00 79.62 89 ASN A C 1
ATOM 725 O O . ASN A 1 89 ? 2.834 -5.620 -0.613 1.00 79.62 89 ASN A O 1
ATOM 729 N N . ALA A 1 90 ? 1.696 -5.097 1.257 1.00 73.31 90 ALA A N 1
ATOM 730 C CA . ALA A 1 90 ? 2.847 -4.520 1.951 1.00 73.31 90 ALA A CA 1
ATOM 731 C C . ALA A 1 90 ? 3.960 -5.555 2.206 1.00 73.31 90 ALA A C 1
ATOM 733 O O . ALA A 1 90 ? 5.136 -5.209 2.327 1.00 73.31 90 ALA A O 1
ATOM 734 N N . PHE A 1 91 ? 3.634 -6.850 2.225 1.00 75.25 91 PHE A N 1
ATOM 735 C CA . PHE A 1 91 ? 4.638 -7.901 2.370 1.00 75.25 91 PHE A CA 1
ATOM 736 C C . PHE A 1 91 ? 5.586 -7.991 1.163 1.00 75.25 91 PHE A C 1
ATOM 738 O O . PHE A 1 91 ? 6.804 -8.066 1.353 1.00 75.25 91 PHE A O 1
ATOM 745 N N . GLN A 1 92 ? 5.066 -7.946 -0.072 1.00 75.12 92 GLN A N 1
ATOM 746 C CA . GLN A 1 92 ? 5.900 -8.033 -1.282 1.00 75.12 92 GLN A CA 1
ATOM 747 C C . GLN A 1 92 ? 6.871 -6.853 -1.410 1.00 75.12 92 GLN A C 1
ATOM 749 O O . GLN A 1 92 ? 7.989 -7.008 -1.910 1.00 75.12 92 GLN A O 1
ATOM 754 N N . PHE A 1 93 ? 6.476 -5.689 -0.887 1.00 77.19 93 PHE A N 1
ATOM 755 C CA . PHE A 1 93 ? 7.303 -4.488 -0.843 1.00 77.19 93 PHE A CA 1
ATOM 756 C C . PHE A 1 93 ? 8.662 -4.736 -0.157 1.00 77.19 93 PHE A C 1
ATOM 758 O O . PHE A 1 93 ? 9.687 -4.223 -0.609 1.00 77.19 93 PHE A O 1
ATOM 765 N N . ASN A 1 94 ? 8.717 -5.569 0.889 1.00 82.06 94 ASN A N 1
ATOM 766 C CA . ASN A 1 94 ? 9.967 -5.834 1.610 1.00 82.06 94 ASN A CA 1
ATOM 767 C C . ASN A 1 94 ? 11.030 -6.513 0.737 1.00 82.06 94 ASN A C 1
ATOM 769 O O . ASN A 1 94 ? 12.222 -6.264 0.926 1.00 82.06 94 ASN A O 1
ATOM 773 N N . PHE A 1 95 ? 10.620 -7.341 -0.230 1.00 82.94 95 PHE A N 1
ATOM 774 C CA . PHE A 1 95 ? 11.554 -7.935 -1.187 1.00 82.94 95 PHE A CA 1
ATOM 775 C C . PHE A 1 95 ? 12.116 -6.877 -2.127 1.00 82.94 95 PHE A C 1
ATOM 777 O O . PHE A 1 95 ? 13.331 -6.813 -2.292 1.00 82.94 95 PHE A O 1
ATOM 784 N N . LEU A 1 96 ? 11.251 -6.014 -2.672 1.00 85.06 96 LEU A N 1
ATOM 785 C CA . LEU A 1 96 ? 11.676 -4.920 -3.544 1.00 85.06 96 LEU A CA 1
ATOM 786 C C . LEU A 1 96 ? 12.657 -4.013 -2.813 1.00 85.06 96 LEU A C 1
ATOM 788 O O . LEU A 1 96 ? 13.765 -3.831 -3.293 1.00 85.06 96 LEU A O 1
ATOM 792 N N . LYS A 1 97 ? 12.318 -3.561 -1.603 1.00 82.75 97 LYS A N 1
ATOM 793 C CA . LYS A 1 97 ? 13.205 -2.722 -0.793 1.00 82.75 97 LYS A CA 1
ATOM 794 C C . LYS A 1 97 ? 14.550 -3.384 -0.517 1.00 82.75 97 LYS A C 1
ATOM 796 O O . LYS A 1 97 ? 15.578 -2.752 -0.733 1.00 82.75 97 LYS A O 1
ATOM 801 N N . ARG A 1 98 ? 14.561 -4.642 -0.059 1.00 85.00 98 ARG A N 1
ATOM 802 C CA . ARG A 1 98 ? 15.803 -5.396 0.194 1.00 85.00 98 ARG A CA 1
ATOM 803 C C . ARG A 1 98 ? 16.665 -5.472 -1.061 1.00 85.00 98 ARG A C 1
ATOM 805 O O . ARG A 1 98 ? 17.877 -5.323 -0.982 1.00 85.00 98 ARG A O 1
ATOM 812 N N . ASP A 1 99 ? 16.036 -5.724 -2.202 1.00 83.88 99 ASP A N 1
ATOM 813 C CA . ASP A 1 99 ? 16.736 -5.893 -3.467 1.00 83.88 99 ASP A CA 1
ATOM 814 C C . ASP A 1 99 ? 16.969 -4.566 -4.188 1.00 83.88 99 ASP A C 1
ATOM 816 O O . ASP A 1 99 ? 17.695 -4.547 -5.166 1.00 83.88 99 ASP A O 1
ATOM 820 N N . GLY A 1 100 ? 16.395 -3.455 -3.743 1.00 78.38 100 GLY A N 1
ATOM 821 C CA . GLY A 1 100 ? 16.722 -2.102 -4.186 1.00 78.38 100 GLY A CA 1
ATOM 822 C C . GLY A 1 100 ? 17.886 -1.525 -3.388 1.00 78.38 100 GLY A C 1
ATOM 823 O O . GLY A 1 100 ? 18.717 -0.811 -3.945 1.00 78.38 100 GLY A O 1
ATOM 824 N N . ASP A 1 101 ? 18.002 -1.912 -2.115 1.00 73.00 101 ASP A N 1
ATOM 825 C CA . ASP A 1 101 ? 19.088 -1.512 -1.231 1.00 73.00 101 ASP A CA 1
ATOM 826 C C . ASP A 1 101 ? 20.434 -1.996 -1.795 1.00 73.00 101 ASP A C 1
ATOM 828 O O . ASP A 1 101 ? 20.656 -3.174 -2.086 1.00 73.00 101 ASP A O 1
ATOM 832 N N . VAL A 1 102 ? 21.330 -1.057 -2.058 1.00 63.06 102 VAL A N 1
ATOM 833 C CA . VAL A 1 102 ? 22.719 -1.323 -2.434 1.00 63.06 102 VAL A CA 1
ATOM 834 C C . VAL A 1 102 ? 23.542 -0.673 -1.342 1.00 63.06 102 VAL A C 1
ATOM 836 O O . VAL A 1 102 ? 23.253 0.456 -0.968 1.00 63.06 102 VAL A O 1
ATOM 839 N N . GLU A 1 103 ? 24.615 -1.322 -0.890 1.00 56.16 103 GLU A N 1
ATOM 840 C CA . GLU A 1 103 ? 25.553 -0.766 0.108 1.00 56.16 103 GLU A CA 1
ATOM 841 C C . GLU A 1 103 ? 26.179 0.586 -0.301 1.00 56.16 103 GLU A C 1
ATOM 843 O O . GLU A 1 103 ? 26.926 1.207 0.457 1.00 56.16 103 GLU A O 1
ATOM 848 N N . THR A 1 104 ? 25.915 1.044 -1.523 1.00 54.78 104 THR A N 1
ATOM 849 C CA . THR A 1 104 ? 26.380 2.314 -2.049 1.00 54.78 104 THR A CA 1
ATOM 850 C C . THR A 1 104 ? 25.677 3.462 -1.331 1.00 54.78 104 THR A C 1
ATOM 852 O O . THR A 1 104 ? 24.452 3.576 -1.331 1.00 54.78 104 THR A O 1
ATOM 855 N N . LYS A 1 105 ? 26.471 4.337 -0.710 1.00 55.19 105 LYS A N 1
ATOM 856 C CA . LYS A 1 105 ? 25.969 5.488 0.043 1.00 55.19 105 LYS A CA 1
ATOM 857 C C . LYS A 1 105 ? 25.042 6.319 -0.841 1.00 55.19 105 LYS A C 1
ATOM 859 O O . LYS A 1 105 ? 25.393 6.642 -1.974 1.00 55.19 105 LYS A O 1
ATOM 864 N N . THR A 1 106 ? 23.888 6.709 -0.303 1.00 53.72 106 THR A N 1
ATOM 865 C CA . THR A 1 106 ? 22.860 7.512 -0.989 1.00 53.72 106 THR A CA 1
ATOM 866 C C . THR A 1 106 ? 23.442 8.765 -1.664 1.00 53.72 106 THR A C 1
ATOM 868 O O . THR A 1 106 ? 22.965 9.180 -2.717 1.00 53.72 106 THR A O 1
ATOM 871 N N . ASP A 1 107 ? 24.516 9.321 -1.093 1.00 52.91 107 ASP A N 1
ATOM 872 C CA . ASP A 1 107 ? 25.236 10.498 -1.594 1.00 52.91 107 ASP A CA 1
ATOM 873 C C . ASP A 1 107 ? 26.106 10.234 -2.843 1.00 52.91 107 ASP A C 1
ATOM 875 O O . ASP A 1 107 ? 26.390 11.162 -3.598 1.00 52.91 107 ASP A O 1
ATOM 879 N N . GLU A 1 108 ? 26.534 8.990 -3.085 1.00 54.22 108 GLU A N 1
ATOM 880 C CA . GLU A 1 108 ? 27.352 8.604 -4.248 1.00 54.22 108 GLU A CA 1
ATOM 881 C C . GLU A 1 108 ? 26.493 8.280 -5.478 1.00 54.22 108 GLU A C 1
ATOM 883 O O . GLU A 1 108 ? 26.921 8.505 -6.610 1.00 54.22 108 GLU A O 1
ATOM 888 N N . LEU A 1 109 ? 25.270 7.780 -5.269 1.00 50.97 109 LEU A N 1
ATOM 889 C CA . LEU A 1 109 ? 24.375 7.379 -6.357 1.00 50.97 109 LEU A CA 1
ATOM 890 C C . LEU A 1 109 ? 23.671 8.560 -7.041 1.00 50.97 109 LEU A C 1
ATOM 892 O O . LEU A 1 109 ? 23.297 8.448 -8.207 1.00 50.97 109 LEU A O 1
ATOM 896 N N . TYR A 1 110 ? 23.497 9.680 -6.332 1.00 51.50 110 TYR A N 1
ATOM 897 C CA . TYR A 1 110 ? 22.772 10.854 -6.825 1.00 51.50 110 TYR A CA 1
ATOM 898 C C . TYR A 1 110 ? 23.476 12.158 -6.434 1.00 51.50 110 TYR A C 1
ATOM 900 O O . TYR A 1 110 ? 23.084 12.814 -5.466 1.00 51.50 110 TYR A O 1
ATOM 908 N N . PRO A 1 111 ? 24.482 12.602 -7.209 1.00 52.19 111 PRO A N 1
ATOM 909 C CA . PRO A 1 111 ? 25.049 13.936 -7.065 1.00 52.19 111 PRO A CA 1
ATOM 910 C C . PRO A 1 111 ? 24.064 14.978 -7.626 1.00 52.19 111 PRO A C 1
ATOM 912 O O . PRO A 1 111 ? 24.252 15.523 -8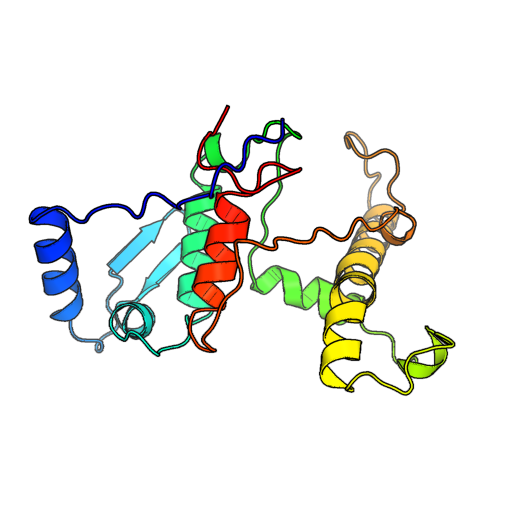.714 1.00 52.19 111 PRO A O 1
ATOM 915 N N . ILE A 1 112 ? 22.969 15.240 -6.909 1.00 56.84 112 ILE A N 1
ATOM 916 C CA . ILE A 1 112 ? 22.005 16.287 -7.270 1.00 56.84 112 ILE A CA 1
ATOM 917 C C . ILE A 1 112 ? 22.562 17.623 -6.778 1.00 56.84 112 ILE A C 1
ATOM 919 O O . ILE A 1 112 ? 22.817 17.812 -5.590 1.00 56.84 112 ILE A O 1
ATOM 923 N N . LYS A 1 113 ? 22.771 18.556 -7.711 1.00 54.41 113 LYS A N 1
ATOM 924 C CA . LYS A 1 113 ? 23.530 19.797 -7.487 1.00 54.41 113 LYS A CA 1
ATOM 925 C C . LYS A 1 113 ? 22.818 20.856 -6.629 1.00 54.41 113 LYS A C 1
ATOM 927 O O . LYS A 1 113 ? 23.463 21.841 -6.297 1.00 54.41 113 LYS A O 1
ATOM 932 N N . ASP A 1 114 ? 21.557 20.649 -6.240 1.00 55.19 114 ASP A N 1
ATOM 933 C CA . ASP A 1 114 ? 20.709 21.713 -5.666 1.00 55.19 114 ASP A CA 1
ATOM 934 C C . ASP A 1 114 ? 19.908 21.307 -4.408 1.00 55.19 114 ASP A C 1
ATOM 936 O O . ASP A 1 114 ? 18.831 21.820 -4.130 1.00 55.19 114 ASP A O 1
ATOM 940 N N . MET A 1 115 ? 20.431 20.372 -3.607 1.00 56.84 115 MET A N 1
ATOM 941 C CA . MET A 1 115 ? 19.729 19.823 -2.429 1.00 56.84 115 MET A CA 1
ATOM 942 C C . MET A 1 115 ? 20.257 20.339 -1.080 1.00 56.84 115 MET A C 1
ATOM 944 O O . MET A 1 115 ? 20.045 19.695 -0.053 1.00 56.84 115 MET A O 1
ATOM 948 N N . ALA A 1 116 ? 20.959 21.477 -1.051 1.00 58.81 116 ALA A N 1
ATOM 949 C CA . ALA A 1 116 ? 21.432 22.092 0.199 1.00 58.81 116 ALA A CA 1
ATOM 950 C C . ALA A 1 116 ? 20.290 22.666 1.070 1.00 58.81 116 ALA A C 1
ATOM 952 O O . ALA A 1 116 ? 20.531 23.051 2.210 1.00 58.81 116 ALA A O 1
ATOM 953 N N . GLN A 1 117 ? 19.068 22.728 0.525 1.00 60.31 117 GLN A N 1
ATOM 954 C CA . GLN A 1 117 ? 17.892 23.364 1.130 1.00 60.31 117 GLN A CA 1
ATOM 955 C C . GLN A 1 117 ? 16.820 22.374 1.622 1.00 60.31 117 GLN A C 1
ATOM 957 O O . GLN A 1 117 ? 15.915 22.803 2.329 1.00 60.31 117 GLN A O 1
ATOM 962 N N . ILE A 1 118 ? 16.894 21.080 1.275 1.00 69.81 118 ILE A N 1
ATOM 963 C CA . ILE A 1 118 ? 15.881 20.091 1.690 1.00 69.81 118 ILE A CA 1
ATOM 964 C C . ILE A 1 118 ? 16.388 19.193 2.819 1.00 69.81 118 ILE A C 1
ATOM 966 O O . ILE A 1 118 ? 17.577 18.864 2.901 1.00 69.81 118 ILE A O 1
ATOM 970 N N . SER A 1 119 ? 15.479 18.778 3.693 1.00 74.31 119 SER A N 1
ATOM 971 C CA . SER A 1 119 ? 15.778 17.881 4.807 1.00 74.31 119 SER A CA 1
ATOM 972 C C . SER A 1 119 ? 16.185 16.483 4.325 1.00 74.31 119 SER A C 1
ATOM 974 O O . SER A 1 119 ? 15.858 16.039 3.221 1.00 74.31 119 SER A O 1
ATOM 976 N N . SER A 1 120 ? 16.887 15.738 5.183 1.00 69.62 120 SER A N 1
ATOM 977 C CA . SER A 1 120 ? 17.215 14.330 4.922 1.00 69.62 120 SER A CA 1
ATOM 978 C C . SER A 1 120 ? 15.965 13.459 4.746 1.00 69.62 120 SER A C 1
ATOM 980 O O . SER A 1 120 ? 15.992 12.511 3.963 1.00 69.62 120 SER A O 1
ATOM 982 N N . ALA A 1 121 ? 14.871 13.799 5.434 1.00 70.44 121 ALA A N 1
ATOM 983 C CA . ALA A 1 121 ? 13.584 13.124 5.312 1.00 70.44 121 ALA A CA 1
ATOM 984 C C . ALA A 1 121 ? 12.962 13.342 3.925 1.00 70.44 121 ALA A C 1
ATOM 986 O O . ALA A 1 121 ? 12.636 12.369 3.251 1.00 70.44 121 ALA A O 1
ATOM 987 N N . GLU A 1 122 ? 12.883 14.589 3.454 1.00 72.50 122 GLU A N 1
ATOM 988 C CA . GLU A 1 122 ? 12.379 14.910 2.108 1.00 72.50 122 GLU A CA 1
ATOM 989 C C . GLU A 1 122 ? 13.229 14.248 1.023 1.00 72.50 122 GLU A C 1
ATOM 991 O O . GLU A 1 122 ? 12.699 13.638 0.096 1.00 72.50 122 GLU A O 1
ATOM 996 N N . ARG A 1 123 ? 14.560 14.271 1.179 1.00 72.50 123 ARG A N 1
ATOM 997 C CA . ARG A 1 123 ? 15.467 13.575 0.259 1.00 72.50 123 ARG A CA 1
ATOM 998 C C . ARG A 1 123 ? 15.168 12.078 0.213 1.00 72.50 123 ARG A C 1
ATOM 1000 O O . ARG A 1 123 ? 15.168 11.487 -0.864 1.00 72.50 123 ARG A O 1
ATOM 1007 N N . ARG A 1 124 ? 14.919 11.452 1.366 1.00 75.31 124 ARG A N 1
ATOM 1008 C CA . ARG A 1 124 ? 14.604 10.023 1.428 1.00 75.31 124 ARG A CA 1
ATOM 1009 C C . ARG A 1 124 ? 13.276 9.710 0.749 1.00 75.31 124 ARG A C 1
ATOM 1011 O O . ARG A 1 124 ? 13.233 8.735 0.008 1.00 75.31 124 ARG A O 1
ATOM 1018 N N . VAL A 1 125 ? 12.245 10.526 0.966 1.00 76.50 125 VAL A N 1
ATOM 1019 C CA . VAL A 1 125 ? 10.924 10.360 0.336 1.00 76.50 125 VAL A CA 1
ATOM 1020 C C . VAL A 1 125 ? 11.032 10.434 -1.186 1.00 76.50 125 VAL A C 1
ATOM 1022 O O . VAL A 1 125 ? 10.537 9.542 -1.863 1.00 76.50 125 VAL A O 1
ATOM 1025 N N . LEU A 1 126 ? 11.745 11.428 -1.721 1.00 74.56 126 LEU A N 1
ATOM 1026 C CA . LEU A 1 126 ? 11.911 11.597 -3.170 1.00 74.56 126 LEU A CA 1
ATOM 1027 C C . LEU A 1 126 ? 12.693 10.450 -3.822 1.00 74.56 126 LEU A C 1
ATOM 1029 O O . LEU A 1 126 ? 12.389 10.036 -4.936 1.00 74.56 126 LEU A O 1
ATOM 1033 N N . LEU A 1 127 ? 13.706 9.920 -3.134 1.00 74.81 127 LEU A N 1
ATOM 1034 C CA . LEU A 1 127 ? 14.560 8.863 -3.683 1.00 74.81 127 LEU A CA 1
ATOM 1035 C C . LEU A 1 127 ? 13.983 7.457 -3.507 1.00 74.81 127 LEU A C 1
ATOM 1037 O O . LEU A 1 127 ? 14.420 6.529 -4.185 1.00 74.81 127 LEU A O 1
ATOM 1041 N N . TYR A 1 128 ? 13.044 7.275 -2.584 1.00 79.44 128 TYR A N 1
ATOM 1042 C CA . TYR A 1 128 ? 12.517 5.963 -2.233 1.00 79.44 128 TYR A CA 1
ATOM 1043 C C . TYR A 1 128 ? 11.834 5.232 -3.406 1.00 79.44 128 TYR A C 1
ATOM 1045 O O . TYR A 1 128 ? 12.155 4.056 -3.600 1.00 79.44 128 TYR A O 1
ATOM 1053 N N . PRO A 1 129 ? 10.989 5.876 -4.241 1.00 82.81 129 PRO A N 1
ATOM 1054 C CA . PRO A 1 129 ? 10.397 5.216 -5.403 1.00 82.81 129 PRO A CA 1
ATOM 1055 C C . PRO A 1 129 ? 11.446 4.706 -6.396 1.00 82.81 129 PRO A C 1
ATOM 1057 O O . PRO A 1 129 ? 11.407 3.550 -6.803 1.00 82.81 129 PRO A O 1
ATOM 1060 N N . ASP A 1 130 ? 12.423 5.530 -6.764 1.00 79.88 130 ASP A N 1
ATOM 1061 C CA . ASP A 1 130 ? 13.419 5.133 -7.761 1.00 79.88 130 ASP A CA 1
ATOM 1062 C C . ASP A 1 130 ? 14.380 4.068 -7.206 1.00 79.88 130 ASP A C 1
ATOM 1064 O O . ASP A 1 130 ? 14.634 3.034 -7.826 1.00 79.88 130 ASP A O 1
ATOM 1068 N N . HIS A 1 131 ? 14.893 4.293 -5.994 1.00 74.62 131 HIS A N 1
ATOM 1069 C CA . HIS A 1 131 ? 15.945 3.466 -5.415 1.00 74.62 131 HIS A CA 1
ATOM 1070 C C . HIS A 1 131 ? 15.439 2.147 -4.830 1.00 74.62 131 HIS A C 1
ATOM 1072 O O . HIS A 1 131 ? 15.974 1.087 -5.145 1.00 74.62 131 HIS A O 1
ATOM 1078 N N . ASP A 1 132 ? 14.431 2.196 -3.965 1.00 78.00 132 ASP A N 1
ATOM 1079 C CA . ASP A 1 132 ? 14.009 1.015 -3.210 1.00 78.00 132 ASP A CA 1
ATOM 1080 C C . ASP A 1 132 ? 12.984 0.206 -4.003 1.00 78.00 132 ASP A C 1
ATOM 1082 O O . ASP A 1 132 ? 12.990 -1.020 -3.948 1.00 78.00 132 ASP A O 1
ATOM 1086 N N . MET A 1 133 ? 12.124 0.884 -4.767 1.00 86.12 133 MET A N 1
ATOM 1087 C CA . MET A 1 133 ? 11.019 0.235 -5.469 1.00 86.12 133 MET A CA 1
ATOM 1088 C C . MET A 1 133 ? 11.375 -0.147 -6.896 1.00 86.12 133 MET A C 1
ATOM 1090 O O . MET A 1 133 ? 11.404 -1.332 -7.227 1.00 86.12 133 MET A O 1
ATOM 1094 N N . ILE A 1 134 ? 11.677 0.831 -7.749 1.00 89.38 134 ILE A N 1
ATOM 1095 C CA . ILE A 1 134 ? 11.875 0.588 -9.180 1.00 89.38 134 ILE A CA 1
ATOM 1096 C C . ILE A 1 134 ? 13.152 -0.215 -9.441 1.00 89.38 134 ILE A C 1
ATOM 1098 O O . ILE A 1 134 ? 13.121 -1.181 -10.209 1.00 89.38 134 ILE A O 1
ATOM 1102 N N . LYS A 1 135 ? 14.270 0.098 -8.773 1.00 88.12 135 LYS A N 1
ATOM 1103 C CA . LYS A 1 135 ? 15.483 -0.733 -8.895 1.00 88.12 135 LYS A CA 1
ATOM 1104 C C . LYS A 1 135 ? 15.324 -2.105 -8.256 1.00 88.12 135 LYS A C 1
ATOM 1106 O O . LYS A 1 135 ? 15.821 -3.074 -8.826 1.00 88.12 135 LYS A O 1
ATOM 1111 N N . GLY A 1 136 ? 14.617 -2.208 -7.130 1.00 89.62 136 GLY A N 1
ATOM 1112 C CA . GLY A 1 136 ? 14.268 -3.498 -6.532 1.00 89.62 136 GLY A CA 1
ATOM 1113 C C . GLY A 1 136 ? 13.493 -4.383 -7.509 1.00 89.62 136 GLY A C 1
ATOM 1114 O O . GLY A 1 136 ? 13.852 -5.541 -7.735 1.00 89.62 136 GLY A O 1
ATOM 1115 N N . LEU A 1 137 ? 12.496 -3.803 -8.183 1.00 91.00 137 LEU A N 1
ATOM 1116 C CA . LEU A 1 137 ? 11.717 -4.471 -9.224 1.00 91.00 137 LEU A CA 1
ATOM 1117 C C . LEU A 1 137 ? 12.583 -4.867 -10.425 1.00 91.00 137 LEU A C 1
ATOM 1119 O O . LEU A 1 137 ? 12.480 -6.001 -10.891 1.00 91.00 137 LEU A O 1
ATOM 1123 N N . GLN A 1 138 ? 13.473 -3.985 -10.894 1.00 92.88 138 GLN A N 1
ATOM 1124 C CA . GLN A 1 138 ? 14.419 -4.314 -11.965 1.00 92.88 138 GLN A CA 1
ATOM 1125 C C . GLN A 1 138 ? 15.267 -5.537 -11.603 1.00 92.88 138 GLN A C 1
ATOM 1127 O O . GLN A 1 138 ? 15.371 -6.462 -12.406 1.00 92.88 138 GLN A O 1
ATOM 1132 N N . ARG A 1 139 ? 15.827 -5.592 -10.386 1.00 90.94 139 ARG A N 1
ATOM 1133 C CA . ARG A 1 139 ? 16.643 -6.740 -9.953 1.00 90.94 139 ARG A CA 1
ATOM 1134 C C . ARG A 1 139 ? 15.833 -8.028 -9.888 1.00 90.94 139 ARG A C 1
ATOM 1136 O O . ARG A 1 139 ? 16.328 -9.070 -10.314 1.00 90.94 139 ARG A O 1
ATOM 1143 N N . GLN A 1 140 ? 14.590 -7.966 -9.415 1.00 90.94 140 GLN A N 1
ATOM 1144 C CA . GLN A 1 140 ? 13.689 -9.119 -9.423 1.00 90.94 140 GLN A CA 1
ATOM 1145 C C . GLN A 1 140 ? 13.414 -9.622 -10.847 1.00 90.94 140 GLN A C 1
ATOM 1147 O O . GLN A 1 140 ? 13.531 -10.821 -11.113 1.00 90.94 140 GLN A O 1
ATOM 1152 N N . ILE A 1 141 ? 13.123 -8.717 -11.784 1.00 92.81 141 ILE A N 1
ATOM 1153 C CA . ILE A 1 141 ? 12.933 -9.048 -13.203 1.00 92.81 141 ILE A CA 1
ATOM 1154 C C . ILE A 1 141 ? 14.194 -9.701 -13.777 1.00 92.81 141 ILE A C 1
ATOM 1156 O O . ILE A 1 141 ? 14.102 -10.769 -14.389 1.00 92.81 141 ILE A O 1
ATOM 1160 N N . ASP A 1 142 ? 15.368 -9.121 -13.526 1.00 92.88 142 ASP A N 1
ATOM 1161 C CA . ASP A 1 142 ? 16.650 -9.643 -14.002 1.00 92.88 142 ASP A CA 1
ATOM 1162 C C . ASP A 1 142 ? 16.900 -11.060 -13.461 1.00 92.88 142 ASP A C 1
ATOM 1164 O O . ASP A 1 142 ? 17.213 -11.975 -14.227 1.00 92.88 142 ASP A O 1
ATOM 1168 N N . MET A 1 143 ? 16.683 -11.284 -12.161 1.00 92.50 143 MET A N 1
ATOM 1169 C CA . MET A 1 143 ? 16.832 -12.597 -11.523 1.00 92.50 143 MET A CA 1
ATOM 1170 C C . MET A 1 143 ? 15.899 -13.655 -12.120 1.00 92.50 143 MET A C 1
ATOM 1172 O O . MET A 1 143 ? 16.312 -14.800 -12.327 1.00 92.50 143 MET A O 1
ATOM 1176 N N . VAL A 1 144 ? 14.641 -13.303 -12.398 1.00 92.38 144 VAL A N 1
ATOM 1177 C CA . VAL A 1 144 ? 13.677 -14.238 -12.999 1.00 92.38 144 VAL A CA 1
ATOM 1178 C C . VAL A 1 144 ? 14.009 -14.493 -14.471 1.00 92.38 144 VAL A C 1
ATOM 1180 O O . VAL A 1 144 ? 13.917 -15.641 -14.913 1.00 92.38 144 VAL A O 1
ATOM 1183 N N . SER A 1 145 ? 14.462 -13.475 -15.208 1.00 92.56 145 SER A N 1
ATOM 1184 C CA . SER A 1 145 ? 14.832 -13.584 -16.629 1.00 92.56 145 SER A CA 1
ATOM 1185 C C . SER A 1 145 ? 15.991 -14.557 -16.880 1.00 92.56 145 SER A C 1
ATOM 1187 O O . SER A 1 145 ? 16.039 -15.217 -17.916 1.00 92.56 145 SER A O 1
ATOM 1189 N N . GLN A 1 146 ? 16.887 -14.725 -15.899 1.00 92.75 146 GLN A N 1
ATOM 1190 C CA . GLN A 1 146 ? 17.965 -15.720 -15.947 1.00 92.75 146 GLN A CA 1
ATOM 1191 C C . GLN A 1 146 ? 17.454 -17.163 -15.845 1.00 92.75 146 GLN A C 1
ATOM 1193 O O . GLN A 1 146 ? 18.155 -18.096 -16.233 1.00 92.75 146 GLN A O 1
ATOM 1198 N N . ARG A 1 147 ? 16.255 -17.364 -15.285 1.00 93.25 147 ARG A N 1
ATOM 1199 C CA . ARG A 1 147 ? 15.679 -18.692 -15.025 1.00 93.25 147 ARG A CA 1
ATOM 1200 C C . ARG A 1 147 ? 14.622 -19.087 -16.043 1.00 93.25 147 ARG A C 1
ATOM 1202 O O . ARG A 1 147 ? 14.491 -20.270 -16.345 1.00 93.25 147 ARG A O 1
ATOM 1209 N N . LYS A 1 148 ? 13.847 -18.124 -16.541 1.00 93.31 148 LYS A N 1
ATOM 1210 C CA . LYS A 1 148 ? 12.843 -18.352 -17.578 1.00 93.31 148 LYS A CA 1
ATOM 1211 C C . LYS A 1 148 ? 12.729 -17.146 -18.492 1.00 93.31 148 LYS A C 1
ATOM 1213 O O . LYS A 1 148 ? 12.884 -16.006 -18.068 1.00 93.31 148 LYS A O 1
ATOM 1218 N N . GLU A 1 149 ? 12.350 -17.418 -19.728 1.00 90.88 149 GLU A N 1
ATOM 1219 C CA . GLU A 1 149 ? 11.985 -16.365 -20.658 1.00 90.88 149 GLU A CA 1
ATOM 1220 C C . GLU A 1 149 ? 10.674 -15.701 -20.213 1.00 90.88 149 GLU A C 1
ATOM 1222 O O . GLU A 1 149 ? 9.664 -16.369 -19.974 1.00 90.88 149 GLU A O 1
ATOM 1227 N N . LEU A 1 150 ? 10.703 -14.378 -20.079 1.00 90.75 150 LEU A N 1
ATOM 1228 C CA . LEU A 1 150 ? 9.552 -13.559 -19.715 1.00 90.75 150 LEU A CA 1
ATOM 1229 C C . LEU A 1 150 ? 8.840 -13.101 -20.994 1.00 90.75 150 LEU A C 1
ATOM 1231 O O . LEU A 1 150 ? 9.054 -11.992 -21.472 1.00 90.75 150 LEU A O 1
ATOM 1235 N N . LYS A 1 151 ? 8.036 -13.994 -21.577 1.00 85.88 151 LYS A N 1
ATOM 1236 C CA . LYS A 1 151 ? 7.176 -13.703 -22.736 1.00 85.88 151 LYS A CA 1
ATOM 1237 C C . LYS A 1 151 ? 5.823 -13.124 -22.301 1.00 85.88 151 LYS A C 1
ATOM 1239 O O . LYS A 1 151 ? 5.480 -13.156 -21.123 1.00 85.88 151 LYS A O 1
ATOM 1244 N N . ASP A 1 152 ? 5.064 -12.615 -23.271 1.00 83.25 152 ASP A N 1
ATOM 1245 C CA . ASP A 1 152 ? 3.653 -12.220 -23.128 1.00 83.25 152 ASP A CA 1
ATOM 1246 C C . ASP A 1 152 ? 3.377 -11.042 -22.168 1.00 83.25 152 ASP A C 1
ATOM 1248 O O . ASP A 1 152 ? 2.303 -10.942 -21.573 1.00 83.25 152 ASP A O 1
ATOM 1252 N N . HIS A 1 153 ? 4.323 -10.103 -22.040 1.00 86.06 153 HIS A N 1
ATOM 1253 C CA . HIS A 1 153 ? 4.096 -8.841 -21.331 1.00 86.06 153 HIS A CA 1
ATOM 1254 C C . HIS A 1 153 ? 3.565 -7.739 -22.259 1.00 86.06 153 HIS A C 1
ATOM 1256 O O . HIS A 1 153 ? 3.834 -7.713 -23.458 1.00 86.06 153 HIS A O 1
ATOM 1262 N N . ARG A 1 154 ? 2.841 -6.775 -21.678 1.00 82.94 154 ARG A N 1
ATOM 1263 C CA . ARG A 1 154 ? 2.361 -5.566 -22.381 1.00 82.94 154 ARG A CA 1
ATOM 1264 C C . ARG A 1 154 ? 3.289 -4.359 -22.228 1.00 82.94 154 ARG A C 1
ATOM 1266 O O . ARG A 1 154 ? 2.977 -3.279 -22.712 1.00 82.94 154 ARG A O 1
ATOM 1273 N N . TRP A 1 155 ? 4.397 -4.531 -21.514 1.00 87.62 155 TRP A N 1
ATOM 1274 C CA . TRP A 1 155 ? 5.373 -3.473 -21.272 1.00 87.62 155 TRP A CA 1
ATOM 1275 C C . TRP A 1 155 ? 6.233 -3.193 -22.511 1.00 87.62 155 TRP A C 1
ATOM 1277 O O . TRP A 1 155 ? 6.486 -4.131 -23.271 1.00 87.62 155 TRP A O 1
ATOM 1287 N N . PRO A 1 156 ? 6.692 -1.942 -22.718 1.00 88.00 156 PRO A N 1
ATOM 1288 C CA . PRO A 1 156 ? 7.532 -1.584 -23.863 1.00 88.00 156 PRO A CA 1
ATOM 1289 C C . PRO A 1 156 ? 8.864 -2.346 -23.871 1.00 88.00 156 PRO A C 1
ATOM 1291 O O . PRO A 1 156 ? 9.328 -2.771 -24.925 1.00 88.00 156 PRO A O 1
ATOM 1294 N N . ASP A 1 157 ? 9.456 -2.550 -22.696 1.00 93.00 157 ASP A N 1
ATOM 1295 C CA . ASP A 1 157 ? 10.580 -3.450 -22.456 1.00 93.00 157 ASP A CA 1
ATOM 1296 C C . ASP A 1 157 ? 10.581 -3.906 -20.983 1.00 93.00 157 ASP A C 1
ATOM 1298 O O . ASP A 1 157 ? 9.638 -3.639 -20.245 1.00 93.00 157 ASP A O 1
ATOM 1302 N N . LEU A 1 158 ? 11.607 -4.639 -20.550 1.00 93.19 158 LEU A N 1
ATOM 1303 C CA . LEU A 1 158 ? 11.765 -5.079 -19.157 1.00 93.19 158 LEU A CA 1
ATOM 1304 C C . LEU A 1 158 ? 12.804 -4.245 -18.386 1.00 93.19 158 LEU A C 1
ATOM 1306 O O . LEU A 1 158 ? 13.266 -4.652 -17.321 1.00 93.19 158 LEU A O 1
ATOM 1310 N N . ARG A 1 159 ? 13.191 -3.079 -18.921 1.00 93.19 159 ARG A N 1
ATOM 1311 C CA . ARG A 1 159 ? 14.163 -2.155 -18.318 1.00 93.19 159 ARG A CA 1
ATOM 1312 C C . ARG A 1 159 ? 13.433 -1.070 -17.529 1.00 93.19 159 ARG A C 1
ATOM 1314 O O . ARG A 1 159 ? 13.612 0.121 -17.789 1.00 93.19 159 ARG A O 1
ATOM 1321 N N . VAL A 1 160 ? 12.606 -1.484 -16.574 1.00 91.81 160 VAL A N 1
ATOM 1322 C CA . VAL A 1 160 ? 11.744 -0.607 -15.765 1.00 91.81 160 VAL A CA 1
ATOM 1323 C C . VAL A 1 160 ? 12.509 0.521 -15.069 1.00 91.81 160 VAL A C 1
ATOM 1325 O O . VAL A 1 160 ? 11.997 1.629 -14.979 1.00 91.81 160 VAL A O 1
ATOM 1328 N N . ALA A 1 161 ? 13.766 0.297 -14.671 1.00 90.38 161 ALA A N 1
ATOM 1329 C CA . ALA A 1 161 ? 14.605 1.335 -14.057 1.00 90.38 161 ALA A CA 1
ATOM 1330 C C . ALA A 1 161 ? 15.101 2.420 -15.028 1.00 90.38 161 ALA A C 1
ATOM 1332 O O . ALA A 1 161 ? 15.713 3.395 -14.606 1.00 90.38 161 ALA A O 1
ATOM 1333 N N . SER A 1 162 ? 14.871 2.250 -16.331 1.00 90.19 162 SER A N 1
ATOM 1334 C CA . SER A 1 162 ? 15.177 3.259 -17.3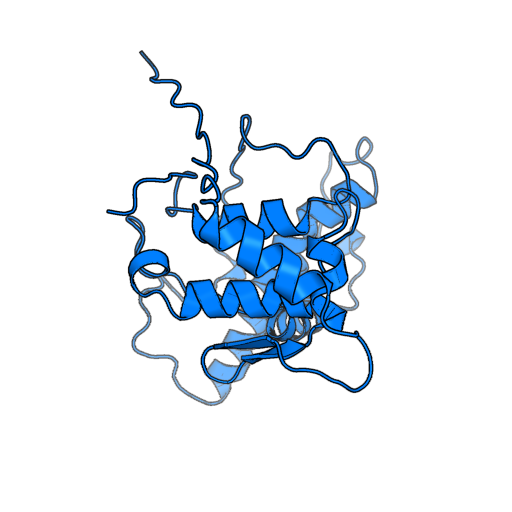54 1.00 90.19 162 SER A CA 1
ATOM 1335 C C . SER A 1 162 ? 13.959 4.066 -17.793 1.00 90.19 162 SER A C 1
ATOM 1337 O O . SER A 1 162 ? 14.090 4.983 -18.606 1.00 90.19 162 SER A O 1
ATOM 1339 N N . TRP A 1 163 ? 12.771 3.713 -17.304 1.00 89.81 163 TRP A N 1
ATOM 1340 C CA . TRP A 1 163 ? 11.545 4.381 -17.703 1.00 89.81 163 TRP A CA 1
ATOM 1341 C C . TRP A 1 163 ? 11.454 5.776 -17.081 1.00 89.81 163 TRP A C 1
ATOM 1343 O O . TRP A 1 163 ? 11.918 5.984 -15.959 1.00 89.81 163 TRP A O 1
ATOM 1353 N N . PRO A 1 164 ? 10.859 6.749 -17.790 1.00 86.31 164 PRO A N 1
ATOM 1354 C CA . PRO A 1 164 ? 10.662 8.077 -17.236 1.00 86.31 164 PRO A CA 1
ATOM 1355 C C . PRO A 1 164 ? 9.693 8.017 -16.053 1.00 86.31 164 PRO A C 1
ATOM 1357 O O . PRO A 1 164 ? 8.573 7.519 -16.179 1.00 86.31 164 PRO A O 1
ATOM 1360 N N . LEU A 1 165 ? 10.118 8.565 -14.916 1.00 83.00 165 LEU A N 1
ATOM 1361 C CA . LEU A 1 165 ? 9.242 8.801 -13.777 1.00 83.00 165 LEU A CA 1
ATOM 1362 C C . LEU A 1 165 ? 8.391 10.042 -14.057 1.00 83.00 165 LEU A C 1
ATOM 1364 O O . LEU A 1 165 ? 8.910 11.092 -14.440 1.00 83.00 165 LEU A O 1
ATOM 1368 N N . ARG A 1 166 ? 7.079 9.910 -13.871 1.00 81.31 166 ARG A N 1
ATOM 1369 C CA . ARG A 1 166 ? 6.131 11.021 -13.926 1.00 81.31 166 ARG A CA 1
ATOM 1370 C C . ARG A 1 166 ? 5.669 11.309 -12.507 1.00 81.31 166 ARG A C 1
ATOM 1372 O O . ARG A 1 166 ? 4.925 10.523 -11.931 1.00 81.31 166 ARG A O 1
ATOM 1379 N N . GLU A 1 167 ? 6.125 12.425 -11.957 1.00 80.12 167 GLU A N 1
ATOM 1380 C CA . GLU A 1 167 ? 5.579 12.957 -10.712 1.00 80.12 167 GLU A CA 1
ATOM 1381 C C . GLU A 1 167 ? 4.223 13.607 -10.985 1.00 80.12 167 GLU A C 1
ATOM 1383 O O . GLU A 1 167 ? 4.010 14.224 -12.034 1.00 80.12 167 GLU A O 1
ATOM 1388 N N . MET A 1 168 ? 3.291 13.427 -10.054 1.00 77.19 168 MET A N 1
ATOM 1389 C CA . MET A 1 168 ? 1.923 13.907 -10.191 1.00 77.19 168 MET A CA 1
ATOM 1390 C C . MET A 1 168 ? 1.546 14.698 -8.955 1.00 77.19 168 MET A C 1
ATOM 1392 O O . MET A 1 168 ? 1.463 14.157 -7.854 1.00 77.19 168 MET A O 1
ATOM 1396 N N . GLU A 1 169 ? 1.346 15.998 -9.144 1.00 75.00 169 GLU A N 1
ATOM 1397 C CA . GLU A 1 169 ? 0.931 16.884 -8.069 1.00 75.00 169 GLU A CA 1
ATOM 1398 C C . GLU A 1 169 ? -0.580 16.792 -7.870 1.00 75.00 169 GLU A C 1
ATOM 1400 O O . GLU A 1 169 ? -1.372 17.295 -8.665 1.00 75.00 169 GLU A O 1
ATOM 1405 N N . MET A 1 170 ? -0.980 16.162 -6.769 1.00 72.81 170 MET A N 1
ATOM 1406 C CA . MET A 1 170 ? -2.374 16.109 -6.337 1.00 72.81 170 MET A CA 1
ATOM 1407 C C . MET A 1 170 ? -2.657 17.274 -5.387 1.00 72.81 170 MET A C 1
ATOM 1409 O O . MET A 1 170 ? -2.727 17.108 -4.169 1.00 72.81 170 MET A O 1
ATOM 1413 N N . GLU A 1 171 ? -2.766 18.491 -5.930 1.00 67.81 171 GLU A N 1
ATOM 1414 C CA . GLU A 1 171 ? -2.921 19.716 -5.125 1.00 67.81 171 GLU A CA 1
ATOM 1415 C C . GLU A 1 171 ? -4.131 19.683 -4.178 1.00 67.81 171 GLU A C 1
ATOM 1417 O O . GLU A 1 171 ? -4.064 20.248 -3.087 1.00 67.81 171 GLU A O 1
ATOM 1422 N N . TYR A 1 172 ? -5.206 18.998 -4.576 1.00 67.06 172 TYR A N 1
ATOM 1423 C CA . TYR A 1 172 ? -6.479 18.938 -3.856 1.00 67.06 172 TYR A CA 1
ATOM 1424 C C . TYR A 1 172 ? -6.586 17.787 -2.842 1.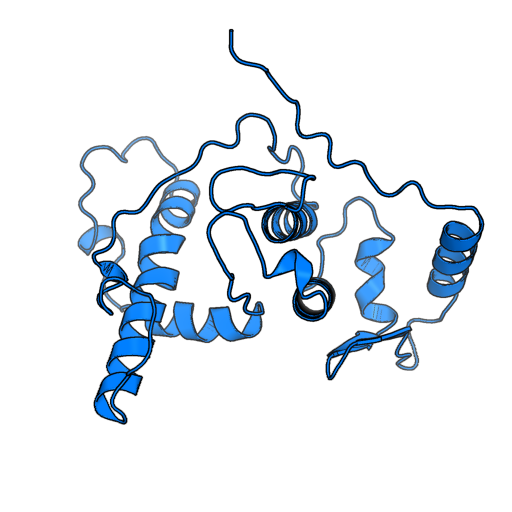00 67.06 172 TYR A C 1
ATOM 1426 O O . TYR A 1 172 ? -7.453 17.838 -1.975 1.00 67.06 172 TYR A O 1
ATOM 1434 N N . ALA A 1 173 ? -5.721 16.770 -2.911 1.00 67.88 173 ALA A N 1
ATOM 1435 C CA . ALA A 1 173 ? -5.815 15.554 -2.097 1.00 67.88 173 ALA A CA 1
ATOM 1436 C C . ALA A 1 173 ? -4.607 15.411 -1.159 1.00 67.88 173 ALA A C 1
ATOM 1438 O O . ALA A 1 173 ? -3.840 14.449 -1.246 1.00 67.88 173 ALA A O 1
ATOM 1439 N N . LYS A 1 174 ? -4.418 16.390 -0.265 1.00 76.88 174 LYS A N 1
ATOM 1440 C CA . LYS A 1 174 ? -3.323 16.398 0.716 1.00 76.88 174 LYS A CA 1
ATOM 1441 C C . LYS A 1 174 ? -3.834 16.089 2.116 1.00 76.88 174 LYS A C 1
ATOM 1443 O O . LYS A 1 174 ? -4.751 16.744 2.606 1.00 76.88 174 LYS A O 1
ATOM 1448 N N . GLN A 1 175 ? -3.185 15.133 2.767 1.00 82.69 175 GLN A N 1
ATOM 1449 C CA . GLN A 1 175 ? -3.379 14.867 4.185 1.00 82.69 175 GLN A CA 1
ATOM 1450 C C . GLN A 1 175 ? -2.902 16.064 5.021 1.00 82.69 175 GLN A C 1
ATOM 1452 O O . GLN A 1 175 ? -1.865 16.663 4.729 1.00 82.69 175 GLN A O 1
ATOM 1457 N N . THR A 1 176 ? -3.654 16.408 6.067 1.00 86.31 176 THR A N 1
ATOM 1458 C CA . THR A 1 176 ? -3.329 17.512 6.993 1.00 86.31 176 THR A CA 1
ATOM 1459 C C . THR A 1 176 ? -2.993 17.049 8.408 1.00 86.31 176 THR A C 1
ATOM 1461 O O . THR A 1 176 ? -2.586 17.857 9.240 1.00 86.31 176 THR A O 1
ATOM 1464 N N . ASP A 1 177 ? -3.180 15.765 8.688 1.00 88.19 177 ASP A N 1
ATOM 1465 C CA . ASP A 1 177 ? -2.808 15.104 9.935 1.00 88.19 177 ASP A CA 1
ATOM 1466 C C . ASP A 1 177 ? -1.657 14.107 9.692 1.00 88.19 177 ASP A C 1
ATOM 1468 O O . ASP A 1 177 ? -1.116 14.026 8.591 1.00 88.19 177 ASP A O 1
ATOM 1472 N N . SER A 1 178 ? -1.242 13.378 10.727 1.00 86.56 178 SER A N 1
ATOM 1473 C CA . SER A 1 178 ? -0.210 12.344 10.604 1.00 86.56 178 SER A CA 1
ATOM 1474 C C . SER A 1 178 ? -0.758 10.914 10.593 1.00 86.56 178 SER A C 1
ATOM 1476 O O . SER A 1 178 ? -0.083 10.024 10.085 1.00 86.56 178 SER A O 1
ATOM 1478 N N . SER A 1 179 ? -1.937 10.668 11.169 1.00 91.19 179 SER A N 1
ATOM 1479 C CA . SER A 1 179 ? -2.475 9.328 11.456 1.00 91.19 179 SER A CA 1
ATOM 1480 C C . SER A 1 179 ? -3.221 8.699 10.281 1.00 91.19 179 SER A C 1
ATOM 1482 O O . SER A 1 179 ? -3.160 7.485 10.093 1.00 91.19 179 SER A O 1
ATOM 1484 N N . SER A 1 180 ? -3.869 9.505 9.440 1.00 89.94 180 SER A N 1
ATOM 1485 C CA . SER A 1 180 ? -4.682 9.049 8.308 1.00 89.94 180 SER A CA 1
ATOM 1486 C C . SER A 1 180 ? -3.869 8.634 7.075 1.00 89.94 180 SER A C 1
ATOM 1488 O O . SER A 1 180 ? -4.445 8.339 6.032 1.00 89.94 180 SER A O 1
ATOM 1490 N N . CYS A 1 181 ? -2.538 8.529 7.172 1.00 89.38 181 CYS A N 1
ATOM 1491 C CA . CYS A 1 181 ? -1.670 8.267 6.020 1.00 89.38 181 CYS A CA 1
ATOM 1492 C C . CYS A 1 181 ? -1.964 6.914 5.363 1.00 89.38 181 CYS A C 1
ATOM 1494 O O . CYS A 1 181 ? -1.923 6.801 4.139 1.00 89.38 181 CYS A O 1
ATOM 1496 N N . GLY A 1 182 ? -2.337 5.910 6.165 1.00 90.81 182 GLY A N 1
ATOM 1497 C CA . GLY A 1 182 ? -2.809 4.619 5.668 1.00 90.81 182 GLY A CA 1
ATOM 1498 C C . GLY A 1 182 ? -4.126 4.731 4.895 1.00 90.81 182 GLY A C 1
ATOM 1499 O O . GLY A 1 182 ? -4.240 4.154 3.822 1.00 90.81 182 GLY A O 1
ATOM 1500 N N . LEU A 1 183 ? -5.093 5.516 5.384 1.00 89.19 183 LEU A N 1
ATOM 1501 C CA . LEU A 1 183 ? -6.365 5.752 4.683 1.00 89.19 183 LEU A CA 1
ATOM 1502 C C . LEU A 1 183 ? -6.147 6.517 3.375 1.00 89.19 183 LEU A C 1
ATOM 1504 O O . LEU A 1 183 ? -6.682 6.131 2.341 1.00 89.19 183 LEU A O 1
ATOM 1508 N N . PHE A 1 184 ? -5.306 7.555 3.399 1.00 88.31 184 PHE A N 1
ATOM 1509 C CA . PHE A 1 184 ? -4.913 8.283 2.195 1.00 88.31 184 PHE A CA 1
ATOM 1510 C C . PHE A 1 184 ? -4.263 7.350 1.171 1.00 88.31 184 PHE A C 1
ATOM 1512 O O . PHE A 1 184 ? -4.650 7.377 0.008 1.00 88.31 184 PHE A O 1
ATOM 1519 N N . LEU A 1 185 ? -3.334 6.482 1.584 1.00 89.00 185 LEU A N 1
ATOM 1520 C CA . LEU A 1 185 ? -2.727 5.496 0.688 1.00 89.00 185 LEU A CA 1
ATOM 1521 C C . LEU A 1 185 ? -3.782 4.580 0.050 1.00 89.00 185 LEU A C 1
ATOM 1523 O O . LEU A 1 185 ? -3.760 4.392 -1.164 1.00 89.00 185 LEU A O 1
ATOM 1527 N N . LEU A 1 186 ? -4.705 4.032 0.844 1.00 89.31 186 LEU A N 1
ATOM 1528 C CA . LEU A 1 186 ? -5.754 3.136 0.347 1.00 89.31 186 LEU A CA 1
ATOM 1529 C C . LEU A 1 186 ? -6.691 3.843 -0.641 1.00 89.31 186 LEU A C 1
ATOM 1531 O O . LEU A 1 186 ? -6.936 3.304 -1.718 1.00 89.31 186 LEU A O 1
ATOM 1535 N N . ASN A 1 187 ? -7.115 5.072 -0.338 1.00 86.19 187 ASN A N 1
ATOM 1536 C CA . ASN A 1 187 ? -7.928 5.880 -1.249 1.00 86.19 187 ASN A CA 1
ATOM 1537 C C . ASN A 1 187 ? -7.181 6.167 -2.557 1.00 86.19 187 ASN A C 1
ATOM 1539 O O . ASN A 1 187 ? -7.753 6.074 -3.638 1.00 86.19 187 ASN A O 1
ATOM 1543 N N . TYR A 1 188 ? -5.885 6.472 -2.496 1.00 85.75 188 TYR A N 1
ATOM 1544 C CA . TYR A 1 188 ? -5.099 6.649 -3.715 1.00 85.75 188 TYR A CA 1
ATOM 1545 C C . TYR A 1 188 ? -5.064 5.368 -4.548 1.00 85.75 188 TYR A C 1
ATOM 1547 O O . TYR A 1 188 ? -5.215 5.448 -5.757 1.00 85.75 188 TYR A O 1
ATOM 1555 N N . ILE A 1 189 ? -4.902 4.190 -3.941 1.00 86.56 189 ILE A N 1
ATOM 1556 C CA . ILE A 1 189 ? -4.917 2.920 -4.686 1.00 86.56 189 ILE A CA 1
ATOM 1557 C C . ILE A 1 189 ? -6.291 2.669 -5.322 1.00 86.56 189 ILE A C 1
ATOM 1559 O O . ILE A 1 189 ? -6.357 2.242 -6.473 1.00 86.56 189 ILE A O 1
ATOM 1563 N N . GLU A 1 190 ? -7.369 2.922 -4.582 1.00 84.69 190 GLU A N 1
ATOM 1564 C CA . GLU A 1 190 ? -8.742 2.651 -5.009 1.00 84.69 190 GLU A CA 1
ATOM 1565 C C . GLU A 1 190 ? -9.214 3.582 -6.130 1.00 84.69 190 GLU A C 1
ATOM 1567 O O . GLU A 1 190 ? -9.758 3.108 -7.124 1.00 84.69 190 GLU A O 1
ATOM 1572 N N . TYR A 1 191 ? -8.968 4.886 -6.001 1.00 81.75 191 TYR A N 1
ATOM 1573 C CA . TYR A 1 191 ? -9.497 5.909 -6.911 1.00 81.75 191 TYR A CA 1
ATOM 1574 C C . TYR A 1 191 ? -8.533 6.297 -8.035 1.00 81.75 191 TYR A C 1
ATOM 1576 O O . TYR A 1 191 ? -8.863 7.127 -8.883 1.00 81.75 191 TYR A O 1
ATOM 1584 N N . TRP A 1 192 ? -7.322 5.740 -8.060 1.00 81.56 192 TRP A N 1
ATOM 1585 C CA . TRP A 1 192 ? -6.371 5.998 -9.133 1.00 81.56 192 TRP A CA 1
ATOM 1586 C C . TRP A 1 192 ? -6.878 5.447 -10.465 1.00 81.56 192 TRP A C 1
ATOM 1588 O O . TRP A 1 192 ? -7.262 4.289 -10.554 1.00 81.56 192 TRP A O 1
ATOM 1598 N N . THR A 1 193 ? -6.846 6.260 -11.519 1.00 78.25 193 THR A N 1
ATOM 1599 C CA . THR A 1 193 ? -7.283 5.863 -12.874 1.00 78.25 193 THR A CA 1
ATOM 1600 C C . THR A 1 193 ? -6.128 5.665 -13.862 1.00 78.25 193 THR A C 1
ATOM 1602 O O . THR A 1 193 ? -6.341 5.242 -15.001 1.00 78.25 193 THR A O 1
ATOM 1605 N N . GLY A 1 194 ? -4.900 5.985 -13.447 1.00 75.75 194 GLY A N 1
ATOM 1606 C CA . GLY A 1 194 ? -3.715 6.039 -14.308 1.00 75.75 194 GLY A CA 1
ATOM 1607 C C . GLY A 1 194 ? -3.245 7.459 -14.635 1.00 75.75 194 GLY A C 1
ATOM 1608 O O . GLY A 1 194 ? -2.060 7.646 -14.908 1.00 75.75 194 GLY A O 1
ATOM 1609 N N . ASP A 1 195 ? -4.134 8.452 -14.550 1.00 75.50 195 ASP A N 1
ATOM 1610 C CA . ASP A 1 195 ? -3.819 9.867 -14.803 1.00 75.50 195 ASP A CA 1
ATOM 1611 C C . ASP A 1 195 ? -4.406 10.834 -13.756 1.00 75.50 195 ASP A C 1
ATOM 1613 O O . ASP A 1 195 ? -3.910 11.950 -13.609 1.00 75.50 195 ASP A O 1
ATOM 1617 N N . GLU A 1 196 ? -5.434 10.435 -13.008 1.00 76.69 196 GLU A N 1
ATOM 1618 C CA . GLU A 1 196 ? -6.053 11.247 -11.951 1.00 76.69 196 GLU A CA 1
ATOM 1619 C C . GLU A 1 196 ? -6.733 10.371 -10.886 1.00 76.69 196 GLU A C 1
ATOM 1621 O O . GLU A 1 196 ? -6.889 9.161 -11.080 1.00 76.69 196 GLU A O 1
ATOM 1626 N N . LEU A 1 197 ? -7.135 10.977 -9.765 1.00 77.75 197 LEU A N 1
ATOM 1627 C CA . LEU A 1 197 ? -8.046 10.355 -8.802 1.00 77.75 197 LEU A CA 1
ATOM 1628 C C . LEU A 1 197 ? -9.490 10.605 -9.256 1.00 77.75 197 LEU A C 1
ATOM 1630 O O . LEU A 1 197 ? -9.833 11.741 -9.573 1.00 77.75 197 LEU A O 1
ATOM 1634 N N . SER A 1 198 ? -10.333 9.575 -9.316 1.00 72.00 198 SER A N 1
ATOM 1635 C CA . SER A 1 198 ? -11.724 9.716 -9.761 1.00 72.00 198 SER A CA 1
ATOM 1636 C C . SER A 1 198 ? -12.632 8.637 -9.183 1.00 72.00 198 SER A C 1
ATOM 1638 O O . SER A 1 198 ? -12.269 7.465 -9.179 1.00 72.00 198 SER A O 1
ATOM 1640 N N . ASP A 1 199 ? -13.851 9.026 -8.804 1.00 66.25 199 ASP A N 1
ATOM 1641 C CA . ASP A 1 199 ? -14.932 8.110 -8.398 1.00 66.25 199 ASP A CA 1
ATOM 1642 C C . ASP A 1 199 ? -15.581 7.394 -9.602 1.00 66.25 199 ASP A C 1
ATOM 1644 O O . ASP A 1 199 ? -16.371 6.460 -9.446 1.00 66.25 199 ASP A O 1
ATOM 1648 N N . ASN A 1 200 ? -15.282 7.838 -10.828 1.00 59.47 200 ASN A N 1
ATOM 1649 C CA . ASN A 1 200 ? -15.861 7.278 -12.045 1.00 59.47 200 ASN A CA 1
ATOM 1650 C C . ASN A 1 200 ? -15.018 6.107 -12.562 1.00 59.47 200 ASN A C 1
ATOM 1652 O O . ASN A 1 200 ? -14.118 6.283 -13.386 1.00 59.47 200 ASN A O 1
ATOM 1656 N N . PHE A 1 201 ? -15.360 4.892 -12.140 1.00 52.78 201 PHE A N 1
ATOM 1657 C CA . PHE A 1 201 ? -14.869 3.675 -12.786 1.00 52.78 201 PHE A CA 1
ATOM 1658 C C . PHE A 1 201 ? -15.573 3.511 -14.147 1.00 52.78 201 PHE A C 1
ATOM 1660 O O . PHE A 1 201 ? -16.805 3.473 -14.206 1.00 52.78 201 PHE A O 1
ATOM 1667 N N . THR A 1 202 ? -14.804 3.482 -15.243 1.00 45.22 202 THR A N 1
ATOM 1668 C CA . THR A 1 202 ? -15.309 3.376 -16.633 1.00 45.22 202 THR A CA 1
ATOM 1669 C C . THR A 1 202 ? -15.207 1.968 -17.196 1.00 45.22 202 THR A C 1
ATOM 1671 O O . THR A 1 202 ? -14.230 1.261 -16.869 1.00 45.22 202 THR A O 1
#

Foldseek 3Di:
DDDPPQPPPPPPDDDPVNVVVVVVLVPDDQPPWDWDDDQPPATDTSVQCPQVVDPQAARDLSRLQVLLSVCVVDQLLQQFPVGGDDGDGPVVLVQLQVQLDDPPPPCVVDVDPPCPPDDPVVVCVVCCCLRRHQNSQLSVLVVVCVVDPDPDDPDPDSPSSPDDDDDDDPPSLDDPHDRCVSVSVSQCSRQPRPRDGHPDRD